Protein 2XU3 (pdb70)

Structure (mmCIF, N/CA/C/O backbone):
data_2XU3
#
_entry.id   2XU3
#
_cell.length_a   44.441
_cell.length_b   49.394
_cell.length_c   46.129
_cell.angle_alpha   90.00
_cell.angle_beta   105.13
_cell.angle_gamma   90.00
#
_symmetry.space_group_name_H-M   'P 1 21 1'
#
loop_
_entity.id
_entity.type
_entity.pdbx_description
1 polymer 'CATHEPSIN L1'
2 non-polymer (2S,4R)-4-(2-chlorophenyl)sulfonyl-1-[1-(5-chlorothiophen-2-yl)cyclopropyl]carbonyl-N-[1-(iminomethyl)cyclopropyl]pyrrolidine-2-carboxamide
3 non-polymer 2-[BIS-(2-HYDROXY-ETHYL)-AMINO]-2-HYDROXYMETHYL-PROPANE-1,3-DIOL
4 non-polymer 'CHLORIDE ION'
5 water water
#
loop_
_atom_site.group_PDB
_atom_site.id
_atom_site.type_symbol
_atom_site.label_atom_id
_atom_site.label_alt_id
_atom_site.label_comp_id
_atom_site.label_asym_id
_atom_site.label_entity_id
_atom_site.label_seq_id
_atom_site.pdbx_PDB_ins_code
_atom_site.Cartn_x
_atom_site.Cartn_y
_atom_site.Cartn_z
_atom_site.occupancy
_atom_site.B_iso_or_equiv
_atom_site.auth_seq_id
_atom_site.auth_comp_id
_atom_site.auth_asym_id
_atom_site.auth_atom_id
_atom_site.pdbx_PDB_model_num
ATOM 1 N N . ALA A 1 1 ? 8.531 -23.019 5.027 1.00 17.64 1 ALA A N 1
ATOM 2 C CA . ALA A 1 1 ? 7.921 -21.678 5.074 1.00 13.82 1 ALA A CA 1
ATOM 3 C C . ALA A 1 1 ? 6.954 -21.502 3.902 1.00 11.62 1 ALA A C 1
ATOM 4 O O . ALA A 1 1 ? 7.053 -22.181 2.885 1.00 12.75 1 ALA A O 1
ATOM 7 N N . PRO A 1 2 ? 6.021 -20.565 4.033 1.00 9.94 2 PRO A N 1
ATOM 8 C CA . PRO A 1 2 ? 5.152 -20.234 2.916 1.00 9.23 2 PRO A CA 1
ATOM 9 C C . PRO A 1 2 ? 5.956 -19.714 1.738 1.00 7.71 2 PRO A C 1
ATOM 10 O O . PRO A 1 2 ? 7.065 -19.150 1.910 1.00 7.97 2 PRO A O 1
ATOM 21 N N . ARG A 1 3 ? 5.419 -19.888 0.544 1.00 7.94 3 ARG A N 1
ATOM 22 C CA . ARG A 1 3 ? 6.054 -19.371 -0.650 1.00 7.67 3 ARG A CA 1
ATOM 23 C C . ARG A 1 3 ? 5.935 -17.845 -0.769 1.00 6.75 3 ARG A C 1
ATOM 24 O O . ARG A 1 3 ? 6.782 -17.184 -1.402 1.00 7.74 3 ARG A O 1
ATOM 45 N N . SER A 1 4 ? 4.876 -17.313 -0.174 1.00 6.21 4 SER A N 1
ATOM 46 C CA . SER A 1 4 ? 4.654 -15.876 -0.142 1.00 6.08 4 SER A CA 1
ATOM 47 C C . SER A 1 4 ? 4.141 -15.519 1.246 1.00 5.38 4 SER A C 1
ATOM 48 O O . SER A 1 4 ? 3.446 -16.313 1.877 1.00 6.30 4 SER A O 1
ATOM 55 N N . VAL A 1 5 ? 4.495 -14.320 1.693 1.00 5.72 5 VAL A N 1
ATOM 56 C CA . VAL A 1 5 ? 4.009 -13.743 2.937 1.00 5.63 5 VAL A CA 1
ATOM 57 C C . VAL A 1 5 ? 3.592 -12.313 2.671 1.00 5.61 5 VAL A C 1
ATOM 58 O O . VAL A 1 5 ? 4.284 -11.596 1.965 1.00 5.78 5 VAL A O 1
ATOM 65 N N . ASP A 1 6 ? 2.475 -11.889 3.278 1.00 5.54 6 ASP A N 1
ATOM 66 C CA . ASP A 1 6 ? 2.026 -10.489 3.225 1.00 5.71 6 ASP A CA 1
ATOM 67 C C . ASP A 1 6 ? 1.317 -10.191 4.523 1.00 5.35 6 ASP A C 1
ATOM 68 O O . ASP A 1 6 ? 0.148 -10.549 4.706 1.00 5.57 6 ASP A O 1
ATOM 77 N N . TRP A 1 7 ? 2.000 -9.527 5.443 1.00 5.27 7 TRP A N 1
ATOM 78 C CA . TRP A 1 7 ? 1.410 -9.235 6.741 1.00 5.30 7 TRP A CA 1
ATOM 79 C C . TRP A 1 7 ? 0.229 -8.269 6.671 1.00 5.33 7 TRP A C 1
ATOM 80 O O . TRP A 1 7 ? -0.528 -8.169 7.646 1.00 5.85 7 TRP A O 1
ATOM 101 N N . ARG A 1 8 ? 0.068 -7.552 5.557 1.00 5.27 8 ARG A N 1
ATOM 102 C CA . ARG A 1 8 ? -1.142 -6.751 5.410 1.00 5.92 8 ARG A CA 1
ATOM 103 C C . ARG A 1 8 ? -2.394 -7.613 5.509 1.00 5.64 8 ARG A C 1
ATOM 104 O O . ARG A 1 8 ? -3.432 -7.137 5.948 1.00 6.94 8 ARG A O 1
ATOM 125 N N . GLU A 1 9 ? -2.304 -8.858 5.039 1.00 5.74 9 GLU A N 1
ATOM 126 C CA . GLU A 1 9 ? -3.436 -9.763 5.008 1.00 6.28 9 GLU A CA 1
ATOM 127 C C . GLU A 1 9 ? -3.884 -10.168 6.393 1.00 7.09 9 GLU A C 1
ATOM 128 O O . GLU A 1 9 ? -4.971 -10.720 6.524 1.00 9.18 9 GLU A O 1
ATOM 140 N N . LYS A 1 10 ? -3.051 -9.946 7.411 1.00 6.66 10 LYS A N 1
ATOM 141 C CA . LYS A 1 10 ? -3.408 -10.257 8.783 1.00 7.37 10 LYS A CA 1
ATOM 142 C C . LYS A 1 10 ? -3.666 -9.030 9.649 1.00 7.17 10 LYS A C 1
ATOM 143 O O . LYS A 1 10 ? -3.922 -9.149 10.838 1.00 9.52 10 LYS A O 1
ATOM 159 N N . GLY A 1 11 ? -3.640 -7.850 9.050 1.00 7.06 11 GLY A N 1
ATOM 160 C CA . GLY A 1 11 ? -4.000 -6.636 9.790 1.00 6.96 11 GLY A CA 1
ATOM 161 C C . GLY A 1 11 ? -2.872 -5.958 10.550 1.00 5.57 11 GLY A C 1
ATOM 162 O O . GLY A 1 11 ? -3.118 -5.140 11.427 1.00 6.79 11 GLY A O 1
ATOM 166 N N . TYR A 1 12 ? -1.627 -6.290 10.206 1.00 5.45 12 TYR A N 1
ATOM 167 C CA . TYR A 1 12 ? -0.451 -5.804 10.928 1.00 5.24 12 TYR A CA 1
ATOM 168 C C . TYR A 1 12 ? 0.052 -4.440 10.468 1.00 4.94 12 TYR A C 1
ATOM 169 O O . TYR A 1 12 ? 0.957 -3.909 11.094 1.00 5.42 12 TYR A O 1
ATOM 186 N N . VAL A 1 13 ? -0.486 -3.893 9.374 1.00 4.91 13 VAL A N 1
ATOM 187 C CA . VAL A 1 13 ? 0.184 -2.818 8.649 1.00 4.90 13 VAL A CA 1
ATOM 188 C C . VAL A 1 13 ? -0.773 -1.641 8.427 1.00 5.02 13 VAL A C 1
ATOM 189 O O . VAL A 1 13 ? -1.873 -1.823 7.885 1.00 5.56 13 VAL A O 1
ATOM 196 N N . THR A 1 14 ? -0.347 -0.451 8.831 1.00 4.56 14 THR A N 1
ATOM 197 C CA . THR A 1 14 ? -1.110 0.752 8.563 1.00 4.98 14 THR A CA 1
ATOM 198 C C . THR A 1 14 ? -0.980 1.147 7.082 1.00 4.85 14 THR A C 1
ATOM 199 O O . THR A 1 14 ? -0.072 0.670 6.397 1.00 5.18 14 THR A O 1
ATOM 206 N N . PRO A 1 15 ? -1.866 2.011 6.585 1.00 5.22 15 PRO A N 1
ATOM 207 C CA . PRO A 1 15 ? -1.678 2.507 5.222 1.00 5.18 15 PRO A CA 1
ATOM 208 C C . PRO A 1 15 ? -0.346 3.191 5.028 1.00 4.86 15 PRO A C 1
ATOM 209 O O . PRO A 1 15 ? 0.322 3.608 5.981 1.00 5.53 15 PRO A O 1
ATOM 220 N N . VAL A 1 16 ? 0.044 3.340 3.775 1.00 5.21 16 VAL A N 1
ATOM 221 C CA . VAL A 1 16 ? 1.259 4.036 3.415 1.00 5.11 16 VAL A CA 1
ATOM 222 C C . VAL A 1 16 ? 1.199 5.481 3.880 1.00 4.92 16 VAL A C 1
ATOM 223 O O . VAL A 1 16 ? 0.185 6.171 3.704 1.00 5.68 16 VAL A O 1
ATOM 230 N N . LYS A 1 17 ? 2.305 5.919 4.457 1.00 5.00 17 LYS A N 1
ATOM 231 C CA . LYS A 1 17 ? 2.521 7.252 4.952 1.00 5.18 17 LYS A CA 1
ATOM 232 C C . LYS A 1 17 ? 3.521 7.993 4.044 1.00 5.02 17 LYS A C 1
ATOM 233 O O . LYS A 1 17 ? 4.138 7.407 3.165 1.00 5.39 17 LYS A O 1
ATOM 249 N N . ASN A 1 18 ? 3.678 9.294 4.298 1.00 5.23 18 ASN A N 1
ATOM 250 C CA . ASN A 1 18 ? 4.559 10.118 3.505 1.00 5.24 18 ASN A CA 1
ATOM 251 C C . ASN A 1 18 ? 5.395 10.999 4.417 1.00 4.81 18 ASN A C 1
ATOM 252 O O . ASN A 1 18 ? 4.883 11.883 5.111 1.00 5.51 18 ASN A O 1
ATOM 261 N N . GLN A 1 19 ? 6.697 10.750 4.431 1.00 4.75 19 GLN A N 1
ATOM 262 C CA . GLN A 1 19 ? 7.628 11.523 5.250 1.00 4.86 19 GLN A CA 1
ATOM 263 C C . GLN A 1 19 ? 7.778 12.969 4.772 1.00 4.96 19 GLN A C 1
ATOM 264 O O . GLN A 1 19 ? 8.305 13.810 5.524 1.00 5.42 19 GLN A O 1
ATOM 276 N N . GLY A 1 20 ? 7.350 13.294 3.561 1.00 5.37 20 GLY A N 1
ATOM 277 C CA . GLY A 1 20 ? 7.450 14.663 3.084 1.00 6.14 20 GLY A CA 1
ATOM 278 C C . GLY A 1 20 ? 8.887 15.132 3.041 1.00 6.15 20 GLY A C 1
ATOM 279 O O . GLY A 1 20 ? 9.815 14.371 2.729 1.00 6.40 20 GLY A O 1
ATOM 283 N N A GLN A 1 21 ? 9.081 16.425 3.311 0.70 7.45 21 GLN A N 1
ATOM 284 N N B GLN A 1 21 ? 9.062 16.404 3.417 0.30 6.56 21 GLN A N 1
ATOM 285 C CA A GLN A 1 21 ? 10.380 17.070 3.157 0.70 8.23 21 GLN A CA 1
ATOM 286 C CA B GLN A 1 21 ? 10.307 17.156 3.239 0.30 6.96 21 GLN A CA 1
ATOM 287 C C A GLN A 1 21 ? 11.134 17.035 4.490 0.70 8.12 21 GLN A C 1
ATOM 288 C C B GLN A 1 21 ? 11.406 16.872 4.275 0.30 6.96 21 GLN A C 1
ATOM 289 O O A GLN A 1 21 ? 11.561 18.054 5.007 0.70 13.31 21 GLN A O 1
ATOM 290 O O B GLN A 1 21 ? 12.432 17.532 4.310 0.30 6.61 21 GLN A O 1
ATOM 313 N N . CYS A 1 22 ? 11.207 15.872 5.103 1.00 7.92 22 CYS A N 1
ATOM 314 C CA . CYS A 1 22 ? 12.037 15.617 6.266 1.00 6.97 22 CYS A CA 1
ATOM 315 C C . CYS A 1 22 ? 12.695 14.252 6.087 1.00 6.21 22 CYS A C 1
ATOM 316 O O . CYS A 1 22 ? 12.068 13.328 5.577 1.00 6.39 22 CYS A O 1
ATOM 323 N N . GLY A 1 23 ? 13.954 14.138 6.508 1.00 5.99 23 GLY A N 1
ATOM 324 C CA . GLY A 1 23 ? 14.709 12.897 6.413 1.00 6.14 23 GLY A CA 1
ATOM 325 C C . GLY A 1 23 ? 14.449 11.948 7.560 1.00 5.18 23 GLY A C 1
ATOM 326 O O . GLY A 1 23 ? 15.334 11.577 8.314 1.00 6.44 23 GLY A O 1
ATOM 330 N N . SER A 1 24 ? 13.186 11.539 7.651 1.00 5.05 24 SER A N 1
ATOM 331 C CA . SER A 1 24 ? 12.648 10.770 8.746 1.00 4.84 24 SER A CA 1
ATOM 332 C C . SER A 1 24 ? 12.296 9.348 8.362 1.00 4.45 24 SER A C 1
ATOM 333 O O . SER A 1 24 ? 11.536 8.656 9.051 1.00 4.65 24 SER A O 1
ATOM 340 N N . CYS A 1 25 ? 12.865 8.858 7.252 1.00 4.70 25 CYS A N 1
ATOM 341 C CA . CYS A 1 25 ? 12.596 7.475 6.813 1.00 4.82 25 CYS A CA 1
ATOM 342 C C . CYS A 1 25 ? 12.743 6.463 7.954 1.00 4.58 25 CYS A C 1
ATOM 343 O O . CYS A 1 25 ? 11.946 5.554 8.090 1.00 4.70 25 CYS A O 1
ATOM 350 N N . TRP A 1 26 ? 13.800 6.616 8.741 1.00 4.70 26 TRP A N 1
ATOM 351 C CA . TRP A 1 26 ? 14.104 5.755 9.876 1.00 4.72 26 TRP A CA 1
ATOM 352 C C . TRP A 1 26 ? 12.951 5.706 10.869 1.00 4.82 26 TRP A C 1
ATOM 353 O O . TRP A 1 26 ? 12.703 4.665 11.500 1.00 4.77 26 TRP A O 1
ATOM 374 N N . ALA A 1 27 ? 12.289 6.835 11.083 1.00 4.47 27 ALA A N 1
ATOM 375 C CA . ALA A 1 27 ? 11.177 6.916 12.019 1.00 4.46 27 ALA A CA 1
ATOM 376 C C . ALA A 1 27 ? 9.961 6.161 11.488 1.00 4.08 27 ALA A C 1
ATOM 377 O O . ALA A 1 27 ? 9.283 5.489 12.245 1.00 4.55 27 ALA A O 1
ATOM 381 N N . PHE A 1 28 ? 9.672 6.301 10.188 1.00 4.23 28 PHE A N 1
ATOM 382 C CA . PHE A 1 28 ? 8.586 5.540 9.573 1.00 4.15 28 PHE A CA 1
ATOM 383 C C . PHE A 1 28 ? 8.881 4.041 9.574 1.00 4.10 28 PHE A C 1
ATOM 384 O O . PHE A 1 28 ? 7.992 3.237 9.820 1.00 4.48 28 PHE A O 1
ATOM 401 N N . SER A 1 29 ? 10.120 3.647 9.301 1.00 4.04 29 SER A N 1
ATOM 402 C CA . SER A 1 29 ? 10.470 2.248 9.389 1.00 4.07 29 SER A CA 1
ATOM 403 C C . SER A 1 29 ? 10.231 1.710 10.799 1.00 4.19 29 SER A C 1
ATOM 404 O O . SER A 1 29 ? 9.659 0.652 10.989 1.00 4.68 29 SER A O 1
ATOM 411 N N . ALA A 1 30 ? 10.687 2.479 11.791 1.00 4.52 30 ALA A N 1
ATOM 412 C CA . ALA A 1 30 ? 10.531 2.051 13.185 1.00 4.53 30 ALA A CA 1
ATOM 413 C C . ALA A 1 30 ? 9.057 1.990 13.612 1.00 4.49 30 ALA A C 1
ATOM 414 O O . ALA A 1 30 ? 8.664 1.038 14.274 1.00 4.97 30 ALA A O 1
ATOM 418 N N . THR A 1 31 ? 8.266 3.022 13.302 1.00 4.39 31 THR A N 1
ATOM 419 C CA . THR A 1 31 ? 6.865 2.944 13.676 1.00 4.61 31 THR A CA 1
ATOM 420 C C . THR A 1 31 ? 6.178 1.807 12.955 1.00 4.43 31 THR A C 1
ATOM 421 O O . THR A 1 31 ? 5.321 1.140 13.536 1.00 5.07 31 THR A O 1
ATOM 428 N N . GLY A 1 32 ? 6.555 1.497 11.699 1.00 4.82 32 GLY A N 1
ATOM 429 C CA . GLY A 1 32 ? 5.918 0.372 11.008 1.00 5.08 32 GLY A CA 1
ATOM 430 C C . GLY A 1 32 ? 6.209 -0.938 11.723 1.00 4.69 32 GLY A C 1
ATOM 431 O O . GLY A 1 32 ? 5.320 -1.774 11.916 1.00 4.73 32 GLY A O 1
ATOM 435 N N . ALA A 1 33 ? 7.457 -1.139 12.149 1.00 4.51 33 ALA A N 1
ATOM 436 C CA . ALA A 1 33 ? 7.797 -2.356 12.841 1.00 4.37 33 ALA A CA 1
ATOM 437 C C . ALA A 1 33 ? 7.092 -2.444 14.189 1.00 4.28 33 ALA A C 1
ATOM 438 O O . ALA A 1 33 ? 6.594 -3.508 14.570 1.00 5.01 33 ALA A O 1
ATOM 442 N N A LEU A 1 34 ? 7.023 -1.332 14.911 0.80 4.59 34 LEU A N 1
ATOM 443 N N B LEU A 1 34 ? 7.062 -1.321 14.911 0.20 4.55 34 LEU A N 1
ATOM 444 C CA A LEU A 1 34 ? 6.386 -1.338 16.224 0.80 4.73 34 LEU A CA 1
ATOM 445 C CA B LEU A 1 34 ? 6.376 -1.237 16.203 0.20 4.52 34 LEU A CA 1
ATOM 446 C C A LEU A 1 34 ? 4.848 -1.465 16.079 0.80 4.50 34 LEU A C 1
ATOM 447 C C B LEU A 1 34 ? 4.882 -1.503 16.046 0.20 4.63 34 LEU A C 1
ATOM 448 O O A LEU A 1 34 ? 4.210 -2.119 16.894 0.80 5.08 34 LEU A O 1
ATOM 449 O O B LEU A 1 34 ? 4.318 -2.287 16.811 0.20 4.85 34 LEU A O 1
ATOM 468 N N . GLU A 1 35 ? 4.259 -0.878 15.045 1.00 4.70 35 GLU A N 1
ATOM 469 C CA . GLU A 1 35 ? 2.835 -1.082 14.780 1.00 4.77 35 GLU A CA 1
ATOM 470 C C . GLU A 1 35 ? 2.552 -2.571 14.631 1.00 4.77 35 GLU A C 1
ATOM 471 O O . GLU A 1 35 ? 1.538 -3.085 15.126 1.00 5.39 35 GLU A O 1
ATOM 483 N N . GLY A 1 36 ? 3.420 -3.262 13.897 1.00 4.93 36 GLY A N 1
ATOM 484 C CA . GLY A 1 36 ? 3.215 -4.691 13.686 1.00 5.43 36 GLY A CA 1
ATOM 485 C C . GLY A 1 36 ? 3.360 -5.514 14.952 1.00 5.15 36 GLY A C 1
ATOM 486 O O . GLY A 1 36 ? 2.545 -6.375 15.225 1.00 6.06 36 GLY A O 1
ATOM 490 N N . GLN A 1 37 ? 4.381 -5.227 15.745 1.00 5.22 37 GLN A N 1
ATOM 491 C CA . GLN A 1 37 ? 4.564 -6.000 16.974 1.00 5.88 37 GLN A CA 1
ATOM 492 C C . GLN A 1 37 ? 3.541 -5.679 18.048 1.00 5.78 37 GLN A C 1
ATOM 493 O O . GLN A 1 37 ? 3.131 -6.561 18.791 1.00 6.78 37 GLN A O 1
ATOM 505 N N . MET A 1 38 ? 3.108 -4.421 18.115 1.00 5.87 38 MET A N 1
ATOM 506 C CA . MET A 1 38 ? 1.994 -4.104 19.018 1.00 5.94 38 MET A CA 1
ATOM 507 C C . MET A 1 38 ? 0.737 -4.832 18.588 1.00 6.29 38 MET A C 1
ATOM 508 O O . MET A 1 38 ? 0.003 -5.337 19.444 1.00 7.50 38 MET A O 1
ATOM 519 N N . PHE A 1 39 ? 0.475 -4.910 17.282 1.00 6.52 39 PHE A N 1
ATOM 520 C CA . PHE A 1 39 ? -0.679 -5.651 16.808 1.00 6.81 39 PHE A CA 1
ATOM 521 C C . PHE A 1 39 ? -0.568 -7.153 17.145 1.00 7.14 39 PHE A C 1
ATOM 522 O O . PHE A 1 39 ? -1.529 -7.785 17.555 1.00 8.37 39 PHE A O 1
ATOM 539 N N . ARG A 1 40 ? 0.620 -7.708 16.975 1.00 7.50 40 ARG A N 1
ATOM 540 C CA . ARG A 1 40 ? 0.899 -9.106 17.337 1.00 8.59 40 ARG A CA 1
ATOM 541 C C . ARG A 1 40 ? 0.524 -9.356 18.799 1.00 9.05 40 ARG A C 1
ATOM 542 O O . ARG A 1 40 ? -0.044 -10.399 19.142 1.00 11.15 40 ARG A O 1
ATOM 563 N N A LYS A 1 41 ? 0.869 -8.396 19.662 0.50 8.87 41 LYS A N 1
ATOM 564 N N B LYS A 1 41 ? 0.817 -8.385 19.662 0.50 9.01 41 LYS A N 1
ATOM 565 C CA A LYS A 1 41 ? 0.589 -8.482 21.098 0.50 9.70 41 LYS A CA 1
ATOM 566 C CA B LYS A 1 41 ? 0.580 -8.549 21.092 0.50 9.27 41 LYS A CA 1
ATOM 567 C C A LYS A 1 41 ? -0.903 -8.349 21.417 0.50 9.17 41 LYS A C 1
ATOM 568 C C B LYS A 1 41 ? -0.860 -8.251 21.535 0.50 8.93 41 LYS A C 1
ATOM 569 O O A LYS A 1 41 ? -1.497 -9.224 22.074 0.50 9.77 41 LYS A O 1
ATOM 570 O O B LYS A 1 41 ? -1.374 -8.895 22.449 0.50 9.99 41 LYS A O 1
ATOM 601 N N . THR A 1 42 ? -1.513 -7.275 20.911 1.00 9.13 42 THR A N 1
ATOM 602 C CA . THR A 1 42 ? -2.821 -6.821 21.397 1.00 10.04 42 THR A CA 1
ATOM 603 C C . THR A 1 42 ? -3.996 -7.046 20.463 1.00 10.04 42 THR A C 1
ATOM 604 O O . THR A 1 42 ? -5.147 -6.919 20.889 1.00 11.46 42 THR A O 1
ATOM 611 N N . GLY A 1 43 ? -3.726 -7.296 19.184 1.00 9.68 43 GLY A N 1
ATOM 612 C CA . GLY A 1 43 ? -4.772 -7.373 18.180 1.00 10.34 43 GLY A CA 1
ATOM 613 C C . GLY A 1 43 ? -5.359 -6.033 17.780 1.00 9.12 43 GLY A C 1
ATOM 614 O O . GLY A 1 43 ? -6.366 -6.020 17.075 1.00 9.99 43 GLY A O 1
ATOM 618 N N . ARG A 1 44 ? -4.718 -4.921 18.176 1.00 8.60 44 ARG A N 1
ATOM 619 C CA . ARG A 1 44 ? -5.173 -3.574 17.837 1.00 8.48 44 ARG A CA 1
ATOM 620 C C . ARG A 1 44 ? -4.092 -2.886 17.016 1.00 7.30 44 ARG A C 1
ATOM 621 O O . ARG A 1 44 ? -2.941 -2.788 17.440 1.00 7.68 44 ARG A O 1
ATOM 642 N N . LEU A 1 45 ? -4.478 -2.395 15.839 1.00 6.77 45 LEU A N 1
ATOM 643 C CA . LEU A 1 45 ? -3.591 -1.654 14.962 1.00 6.88 45 LEU A CA 1
ATOM 644 C C . LEU A 1 45 ? -3.776 -0.184 15.239 1.00 6.77 45 LEU A C 1
ATOM 645 O O . LEU A 1 45 ? -4.856 0.361 15.014 1.00 7.82 45 LEU A O 1
ATOM 655 N N . ILE A 1 46 ? -2.735 0.458 15.767 1.00 6.60 46 ILE A N 1
ATOM 656 C CA . ILE A 1 46 ? -2.793 1.898 16.106 1.00 6.66 46 ILE A CA 1
ATOM 657 C C . ILE A 1 46 ? -1.602 2.585 15.479 1.00 5.87 46 ILE A C 1
ATOM 658 O O . ILE A 1 46 ? -0.457 2.210 15.726 1.00 6.24 46 ILE A O 1
ATOM 668 N N . SER A 1 47 ? -1.863 3.581 14.648 1.00 5.91 47 SER A N 1
ATOM 669 C CA . SER A 1 47 ? -0.795 4.322 14.015 1.00 5.81 47 SER A CA 1
ATOM 670 C C . SER A 1 47 ? -0.004 5.115 15.042 1.00 5.48 47 SER A C 1
ATOM 671 O O . SER A 1 47 ? -0.580 5.810 15.890 1.00 5.74 47 SER A O 1
ATOM 678 N N . LEU A 1 48 ? 1.313 5.022 14.937 1.00 5.18 48 LEU A N 1
ATOM 679 C CA . LEU A 1 48 ? 2.216 5.611 15.913 1.00 5.11 48 LEU A CA 1
ATOM 680 C C . LEU A 1 48 ? 2.875 6.877 15.393 1.00 5.06 48 LEU A C 1
ATOM 681 O O . LEU A 1 48 ? 2.950 7.121 14.191 1.00 5.61 48 LEU A O 1
ATOM 691 N N . SER A 1 49 ? 3.369 7.695 16.319 1.00 5.02 49 SER A N 1
ATOM 692 C CA . SER A 1 49 ? 3.867 9.030 15.993 1.00 5.10 49 SER A CA 1
ATOM 693 C C . SER A 1 49 ? 5.339 9.036 15.558 1.00 4.42 49 SER A C 1
ATOM 694 O O . SER A 1 49 ? 6.249 8.930 16.380 1.00 5.22 49 SER A O 1
ATOM 701 N N . GLU A 1 50 ? 5.587 9.230 14.254 1.00 4.83 50 GLU A N 1
ATOM 702 C CA . GLU A 1 50 ? 6.932 9.490 13.780 1.00 4.82 50 GLU A CA 1
ATOM 703 C C . GLU A 1 50 ? 7.444 10.814 14.333 1.00 4.78 50 GLU A C 1
ATOM 704 O O . GLU A 1 50 ? 8.640 10.941 14.583 1.00 5.15 50 GLU A O 1
ATOM 716 N N . GLN A 1 51 ? 6.565 11.797 14.496 1.00 4.59 51 GLN A N 1
ATOM 717 C CA . GLN A 1 51 ? 7.000 13.100 14.979 1.00 5.13 51 GLN A CA 1
ATOM 718 C C . GLN A 1 51 ? 7.642 12.977 16.390 1.00 4.95 51 GLN A C 1
ATOM 719 O O . GLN A 1 51 ? 8.639 13.624 16.701 1.00 5.57 51 GLN A O 1
ATOM 731 N N . ASN A 1 52 ? 7.029 12.136 17.219 1.00 4.94 52 ASN A N 1
ATOM 732 C CA . ASN A 1 52 ? 7.585 11.874 18.560 1.00 5.19 52 ASN A CA 1
ATOM 733 C C . ASN A 1 52 ? 9.021 11.355 18.451 1.00 5.09 52 ASN A C 1
ATOM 734 O O . ASN A 1 52 ? 9.892 11.776 19.199 1.00 5.83 52 ASN A O 1
ATOM 743 N N . LEU A 1 53 ? 9.268 10.457 17.500 1.00 5.04 53 LEU A N 1
ATOM 744 C CA . LEU A 1 53 ? 10.620 9.967 17.308 1.00 5.23 53 LEU A CA 1
ATOM 745 C C . LEU A 1 53 ? 11.557 11.059 16.787 1.00 5.14 53 LEU A C 1
ATOM 746 O O . LEU A 1 53 ? 12.688 11.201 17.269 1.00 5.68 53 LEU A O 1
ATOM 756 N N . VAL A 1 54 ? 11.112 11.825 15.791 1.00 5.08 54 VAL A N 1
ATOM 757 C CA . VAL A 1 54 ? 11.941 12.876 15.210 1.00 5.31 54 VAL A CA 1
ATOM 758 C C . VAL A 1 54 ? 12.346 13.886 16.272 1.00 5.64 54 VAL A C 1
ATOM 759 O O . VAL A 1 54 ? 13.498 14.315 16.312 1.00 6.41 54 VAL A O 1
ATOM 766 N N . ASP A 1 55 ? 11.395 14.311 17.094 1.00 5.49 55 ASP A N 1
ATOM 767 C CA . ASP A 1 55 ? 11.619 15.398 18.049 1.00 5.94 55 ASP A CA 1
ATOM 768 C C . ASP A 1 55 ? 12.378 14.955 19.292 1.00 5.98 55 ASP A C 1
ATOM 769 O O . ASP A 1 55 ? 12.951 15.785 19.983 1.00 7.75 55 ASP A O 1
ATOM 778 N N . CYS A 1 56 ? 12.346 13.664 19.643 1.00 5.75 56 CYS A N 1
ATOM 779 C CA . CYS A 1 56 ? 12.716 13.249 21.011 1.00 5.78 56 CYS A CA 1
ATOM 780 C C . CYS A 1 56 ? 13.863 12.286 21.130 1.00 5.85 56 CYS A C 1
ATOM 781 O O . CYS A 1 56 ? 14.365 12.095 22.240 1.00 6.87 56 CYS A O 1
ATOM 788 N N . SER A 1 57 ? 14.264 11.625 20.035 1.00 6.41 57 SER A N 1
ATOM 789 C CA . SER A 1 57 ? 15.241 10.541 20.135 1.00 6.48 57 SER A CA 1
ATOM 790 C C . SER A 1 57 ? 16.675 10.958 19.805 1.00 6.34 57 SER A C 1
ATOM 791 O O . SER A 1 57 ? 17.517 10.118 19.515 1.00 6.66 57 SER A O 1
ATOM 798 N N . GLY A 1 58 ? 16.982 12.242 19.961 1.00 7.86 58 GLY A N 1
ATOM 799 C CA . GLY A 1 58 ? 18.340 12.709 19.826 1.00 7.97 58 GLY A CA 1
ATOM 800 C C . GLY A 1 58 ? 19.321 12.059 20.790 1.00 8.16 58 GLY A C 1
ATOM 801 O O . GLY A 1 58 ? 20.418 11.668 20.393 1.00 9.12 58 GLY A O 1
ATOM 805 N N . PRO A 1 59 ? 18.940 11.893 22.076 1.00 8.07 59 PRO A N 1
ATOM 806 C CA . PRO A 1 59 ? 19.940 11.318 23.001 1.00 8.64 59 PRO A CA 1
ATOM 807 C C . PRO A 1 59 ? 20.374 9.895 22.647 1.00 8.19 59 PRO A C 1
ATOM 808 O O . PRO A 1 59 ? 21.506 9.493 22.913 1.00 9.81 59 PRO A O 1
ATOM 819 N N . GLN A 1 60 ? 19.488 9.161 21.989 1.00 6.82 60 GLN A N 1
ATOM 820 C CA . GLN A 1 60 ? 19.775 7.805 21.526 1.00 6.84 60 GLN A CA 1
ATOM 821 C C . GLN A 1 60 ? 20.634 7.766 20.267 1.00 6.87 60 GLN A C 1
ATOM 822 O O . GLN A 1 60 ? 21.112 6.704 19.879 1.00 8.15 60 GLN A O 1
ATOM 834 N N . GLY A 1 61 ? 20.849 8.923 19.644 1.00 6.97 61 GLY A N 1
ATOM 835 C CA . GLY A 1 61 ? 21.710 9.037 18.466 1.00 7.42 61 GLY A CA 1
ATOM 836 C C . GLY A 1 61 ? 21.026 9.514 17.200 1.00 7.06 61 GLY A C 1
ATOM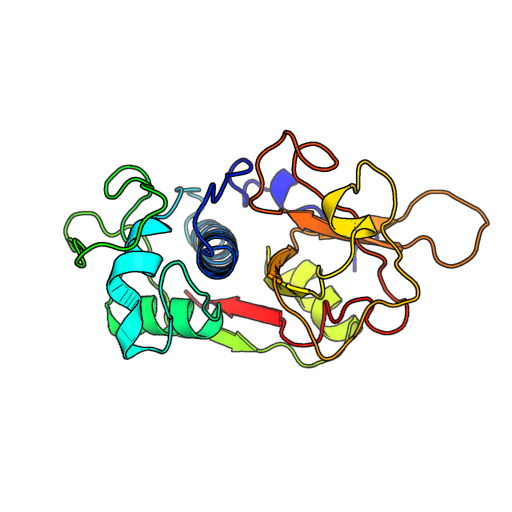 837 O O . GLY A 1 61 ? 21.701 9.696 16.185 1.00 8.08 61 GLY A O 1
ATOM 841 N N . ASN A 1 62 ? 19.706 9.719 17.222 1.00 6.35 62 ASN A N 1
ATOM 842 C CA . ASN A 1 62 ? 19.054 10.166 16.001 1.00 6.10 62 ASN A CA 1
ATOM 843 C C . ASN A 1 62 ? 19.259 11.630 15.746 1.00 6.57 62 ASN A C 1
ATOM 844 O O . ASN A 1 62 ? 19.549 12.411 16.656 1.00 7.92 62 ASN A O 1
ATOM 853 N N A GLU A 1 63 ? 19.097 12.042 14.492 0.60 6.58 63 GLU A N 1
ATOM 854 N N B GLU A 1 63 ? 19.082 11.988 14.479 0.40 6.24 63 GLU A N 1
ATOM 855 C CA A GLU A 1 63 ? 19.347 13.439 14.079 0.60 7.26 63 GLU A CA 1
ATOM 856 C CA B GLU A 1 63 ? 19.440 13.294 13.948 0.40 6.32 63 GLU A CA 1
ATOM 857 C C A GLU A 1 63 ? 18.195 14.012 13.297 0.60 6.71 63 GLU A C 1
ATOM 858 C C B GLU A 1 63 ? 18.222 13.973 13.279 0.40 6.49 63 GLU A C 1
ATOM 859 O O A GLU A 1 63 ? 18.367 14.738 12.328 0.60 7.36 63 GLU A O 1
ATOM 860 O O B GLU A 1 63 ? 18.394 14.744 12.345 0.40 7.20 63 GLU A O 1
ATOM 883 N N . GLY A 1 64 ? 17.004 13.696 13.769 1.00 7.10 64 GLY A N 1
ATOM 884 C CA . GLY A 1 64 ? 15.829 14.431 13.345 1.00 8.36 64 GLY A CA 1
ATOM 885 C C . GLY A 1 64 ? 15.540 14.248 11.884 1.00 7.29 64 GLY A C 1
ATOM 886 O O . GLY A 1 64 ? 15.474 13.144 11.363 1.00 8.08 64 GLY A O 1
ATOM 890 N N . CYS A 1 65 ? 15.392 15.381 11.204 1.00 7.43 65 CYS A N 1
ATOM 891 C CA . CYS A 1 65 ? 15.132 15.386 9.777 1.00 6.96 65 CYS A CA 1
ATOM 892 C C . CYS A 1 65 ? 16.380 15.182 8.920 1.00 6.55 65 CYS A C 1
ATOM 893 O O . CYS A 1 65 ? 16.266 15.186 7.696 1.00 7.37 65 CYS A O 1
ATOM 900 N N A ASN A 1 66 ? 17.526 14.983 9.568 0.50 6.04 66 ASN A N 1
ATOM 901 N N B ASN A 1 66 ? 17.558 15.000 9.524 0.50 6.66 66 ASN A N 1
ATOM 902 C CA A ASN A 1 66 ? 18.751 14.689 8.857 0.50 5.69 66 ASN A CA 1
ATOM 903 C CA B ASN A 1 66 ? 18.731 14.625 8.729 0.50 6.85 66 ASN A CA 1
ATOM 904 C C A ASN A 1 66 ? 19.212 13.249 8.958 0.50 5.49 66 ASN A C 1
ATOM 905 C C B ASN A 1 66 ? 18.896 13.127 8.573 0.50 6.96 66 ASN A C 1
ATOM 906 O O A ASN A 1 66 ? 20.268 12.934 8.477 0.50 6.07 66 ASN A O 1
ATOM 907 O O B ASN A 1 66 ? 19.433 12.651 7.564 0.50 8.01 66 ASN A O 1
ATOM 924 N N . GLY A 1 67 ? 18.409 12.373 9.546 1.00 5.82 67 GLY A N 1
ATOM 925 C CA . GLY A 1 67 ? 18.620 10.926 9.530 1.00 6.01 67 GLY A CA 1
ATOM 926 C C . GLY A 1 67 ? 18.603 10.311 10.908 1.00 5.62 67 GLY A C 1
ATOM 927 O O . GLY A 1 67 ? 18.529 11.018 11.912 1.00 6.11 67 GLY A O 1
ATOM 931 N N . GLY A 1 68 ? 18.687 8.988 10.921 1.00 5.33 68 GLY A N 1
ATOM 932 C CA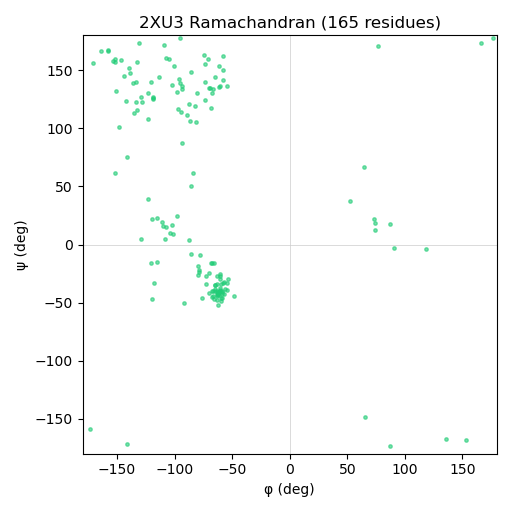 . GLY A 1 68 ? 18.606 8.250 12.152 1.00 5.40 68 GLY A CA 1
ATOM 933 C C . GLY A 1 68 ? 18.636 6.771 11.880 1.00 5.28 68 GLY A C 1
ATOM 934 O O . GLY A 1 68 ? 18.761 6.336 10.747 1.00 5.68 68 GLY A O 1
ATOM 938 N N . LEU A 1 69 ? 18.610 5.997 12.969 1.00 5.54 69 LEU A N 1
ATOM 939 C CA . LEU A 1 69 ? 18.628 4.531 12.909 1.00 5.29 69 LEU A CA 1
ATOM 940 C C . LEU A 1 69 ? 17.368 3.979 13.581 1.00 5.23 69 LEU A C 1
ATOM 941 O O . LEU A 1 69 ? 16.939 4.449 14.655 1.00 5.67 69 LEU A O 1
ATOM 951 N N . MET A 1 70 ? 16.797 2.951 12.984 1.00 4.79 70 MET A N 1
ATOM 952 C CA . MET A 1 70 ? 15.648 2.293 13.572 1.00 4.76 70 MET A CA 1
ATOM 953 C C . MET A 1 70 ? 15.977 1.755 14.968 1.00 4.74 70 MET A C 1
ATOM 954 O O . MET A 1 70 ? 15.155 1.898 15.888 1.00 5.36 70 MET A O 1
ATOM 965 N N . ASP A 1 71 ? 17.169 1.189 15.155 1.00 4.91 71 ASP A N 1
ATOM 966 C CA . ASP A 1 71 ? 17.500 0.653 16.479 1.00 5.29 71 ASP A CA 1
ATOM 967 C C . ASP A 1 71 ? 17.574 1.754 17.515 1.00 5.21 71 ASP A C 1
ATOM 968 O O . ASP A 1 71 ? 17.213 1.525 18.685 1.00 5.82 71 ASP A O 1
ATOM 977 N N . TYR A 1 72 ? 18.044 2.953 17.147 1.00 5.20 72 TYR A N 1
ATOM 978 C CA . TYR A 1 72 ? 18.044 4.082 18.077 1.00 5.43 72 TYR A CA 1
ATOM 979 C C . TYR A 1 72 ? 16.624 4.482 18.448 1.00 5.32 72 TYR A C 1
ATOM 980 O O . TYR A 1 72 ? 16.330 4.858 19.583 1.00 5.44 72 TYR A O 1
ATOM 997 N N . ALA A 1 73 ? 15.704 4.424 17.460 1.00 5.00 73 ALA A N 1
ATOM 998 C CA . ALA A 1 73 ? 14.292 4.675 17.748 1.00 4.85 73 ALA A CA 1
ATOM 999 C C . ALA A 1 73 ? 13.695 3.626 18.718 1.00 4.74 73 ALA A C 1
ATOM 1000 O O . ALA A 1 73 ? 12.983 3.979 19.654 1.00 5.36 73 ALA A O 1
ATOM 1004 N N . PHE A 1 74 ? 13.997 2.346 18.499 1.00 4.68 74 PHE A N 1
ATOM 1005 C CA . PHE A 1 74 ? 13.515 1.329 19.424 1.00 5.07 74 PHE A CA 1
ATOM 1006 C C . PHE A 1 74 ? 14.084 1.571 20.838 1.00 5.36 74 PHE A C 1
ATOM 1007 O O . PHE A 1 74 ? 13.390 1.355 21.846 1.00 5.57 74 PHE A O 1
ATOM 1024 N N . GLN A 1 75 ? 15.340 1.940 20.913 1.00 5.31 75 GLN A N 1
ATOM 1025 C CA . GLN A 1 75 ? 15.975 2.234 22.198 1.00 5.69 75 GLN A CA 1
ATOM 1026 C C . GLN A 1 75 ? 15.280 3.420 22.869 1.00 5.61 75 GLN A C 1
ATOM 1027 O O . GLN A 1 75 ? 15.054 3.406 24.097 1.00 5.66 75 GLN A O 1
ATOM 1039 N N . TYR A 1 76 ? 14.927 4.433 22.089 1.00 5.41 76 TYR A N 1
ATOM 1040 C CA . TYR A 1 76 ? 14.211 5.562 22.652 1.00 5.48 76 TYR A CA 1
ATOM 1041 C C . TYR A 1 76 ? 12.884 5.123 23.278 1.00 5.05 76 TYR A C 1
ATOM 1042 O O . TYR A 1 76 ? 12.555 5.524 24.386 1.00 5.55 76 TYR A O 1
ATOM 1059 N N . VAL A 1 77 ? 12.088 4.334 22.555 1.00 5.13 77 VAL A N 1
ATOM 1060 C CA . VAL A 1 77 ? 10.789 3.936 23.088 1.00 5.26 77 VAL A CA 1
ATOM 1061 C C . VAL A 1 77 ? 10.988 3.184 24.421 1.00 5.29 77 VAL A C 1
ATOM 1062 O O . VAL A 1 77 ? 10.247 3.399 25.381 1.00 6.04 77 VAL A O 1
ATOM 1069 N N . GLN A 1 78 ? 11.998 2.321 24.476 1.00 5.20 78 GLN A N 1
ATOM 1070 C CA . GLN A 1 78 ? 12.325 1.602 25.697 1.00 5.67 78 GLN A CA 1
ATOM 1071 C C . GLN A 1 78 ? 12.730 2.555 26.818 1.00 5.60 78 GLN A C 1
ATOM 1072 O O . GLN A 1 78 ? 12.177 2.495 27.930 1.00 6.70 78 GLN A O 1
ATOM 1084 N N . ASP A 1 79 ? 13.683 3.435 26.541 1.00 5.69 79 ASP A N 1
ATOM 1085 C CA . ASP A 1 79 ? 14.191 4.376 27.551 1.00 6.16 79 ASP A CA 1
ATOM 1086 C C . ASP A 1 79 ? 13.086 5.292 28.060 1.00 6.23 79 ASP A C 1
ATOM 1087 O O . ASP A 1 79 ? 13.020 5.655 29.236 1.00 7.60 79 ASP A O 1
ATOM 1096 N N . ASN A 1 80 ? 12.229 5.709 27.137 1.00 6.29 80 ASN A N 1
ATOM 1097 C CA . ASN A 1 80 ? 11.188 6.678 27.388 1.00 6.32 80 ASN A CA 1
ATOM 1098 C C . ASN A 1 80 ? 9.961 6.079 28.066 1.00 6.18 80 ASN A C 1
ATOM 1099 O O . ASN A 1 80 ? 9.139 6.811 28.624 1.00 7.80 80 ASN A O 1
ATOM 1108 N N . GLY A 1 81 ? 9.824 4.751 27.994 1.00 6.51 81 GLY A N 1
ATOM 1109 C CA . GLY A 1 81 ? 8.652 4.095 28.543 1.00 6.85 81 GLY A CA 1
ATOM 1110 C C . GLY A 1 81 ? 7.388 4.264 27.739 1.00 6.92 81 GLY A C 1
ATOM 1111 O O . GLY A 1 81 ? 6.320 4.027 28.262 1.00 9.23 81 GLY A O 1
ATOM 1115 N N . GLY A 1 82 ? 7.481 4.647 26.468 1.00 6.09 82 GLY A N 1
ATOM 1116 C CA . GLY A 1 82 ? 6.296 4.810 25.669 1.00 6.56 82 GLY A CA 1
ATOM 1117 C C . GLY A 1 82 ? 6.554 5.561 24.395 1.00 5.88 82 GLY A C 1
ATOM 1118 O O . GLY A 1 82 ? 7.627 6.099 24.131 1.00 6.07 82 GLY A O 1
ATOM 1122 N N . LEU A 1 83 ? 5.502 5.600 23.597 1.00 5.83 83 LEU A N 1
ATOM 1123 C CA . LEU A 1 83 ? 5.476 6.338 22.326 1.00 5.52 83 LEU A CA 1
ATOM 1124 C C . LEU A 1 83 ? 4.024 6.755 22.092 1.00 5.42 83 LEU A C 1
ATOM 1125 O O . LEU A 1 83 ? 3.104 5.943 22.232 1.00 5.85 83 LEU A O 1
ATOM 1135 N N . ASP A 1 84 ? 3.821 8.032 21.751 1.00 5.26 84 ASP A N 1
ATOM 1136 C CA . ASP A 1 84 ? 2.501 8.555 21.505 1.00 5.46 84 ASP A CA 1
ATOM 1137 C C . ASP A 1 84 ? 1.914 8.078 20.173 1.00 5.22 84 ASP A C 1
ATOM 1138 O O . ASP A 1 84 ? 2.613 7.681 19.222 1.00 5.87 84 ASP A O 1
ATOM 1147 N N . SER A 1 85 ? 0.598 8.077 20.125 1.00 5.80 85 SER A N 1
ATOM 1148 C CA . SER A 1 85 ? -0.130 7.777 18.902 1.00 5.99 85 SER A CA 1
ATOM 1149 C C . SER A 1 85 ? 0.092 8.899 17.873 1.00 6.02 85 SER A C 1
ATOM 1150 O O . SER A 1 85 ? 0.332 10.055 18.231 1.00 6.39 85 SER A O 1
ATOM 1157 N N A GLU A 1 86 ? -0.050 8.522 16.605 0.60 6.45 86 GLU A N 1
ATOM 1158 N N B GLU A 1 86 ? -0.042 8.586 16.589 0.40 6.28 86 GLU A N 1
ATOM 1159 C CA A GLU A 1 86 ? -0.115 9.440 15.473 0.60 7.05 86 GLU A CA 1
ATOM 1160 C CA B GLU A 1 86 ? -0.058 9.639 15.578 0.40 6.66 86 GLU A CA 1
ATOM 1161 C C A GLU A 1 86 ? -1.194 10.509 15.704 0.60 7.54 86 GLU A C 1
ATOM 1162 C C B GLU A 1 86 ? -1.171 10.627 15.876 0.40 6.86 86 GLU A C 1
ATOM 1163 O O A GLU A 1 86 ? -0.987 11.666 15.385 0.60 7.58 86 GLU A O 1
ATOM 1164 O O B GLU A 1 86 ? -0.969 11.848 15.795 0.40 7.13 86 GLU A O 1
ATOM 1187 N N . GLU A 1 87 ? -2.334 10.102 16.255 1.00 6.87 87 GLU A N 1
ATOM 1188 C CA . GLU A 1 87 ? -3.443 10.985 16.520 1.00 8.03 87 GLU A CA 1
ATOM 1189 C C . GLU A 1 87 ? -3.040 12.101 17.497 1.00 7.50 87 GLU A C 1
ATOM 1190 O O . GLU A 1 87 ? -3.391 13.269 17.299 1.00 9.35 87 GLU A O 1
ATOM 1202 N N . SER A 1 88 ? -2.384 11.712 18.579 1.00 6.92 88 SER A N 1
ATOM 1203 C CA . SER A 1 88 ? -2.060 12.662 19.648 1.00 7.77 88 SER A CA 1
ATOM 1204 C C . SER A 1 88 ? -0.861 13.533 19.347 1.00 7.45 88 SER A C 1
ATOM 1205 O O . SER A 1 88 ? -0.722 14.591 19.958 1.00 9.79 88 SER A O 1
ATOM 1212 N N . TYR A 1 89 ? 0.014 13.104 18.453 1.00 6.94 89 TYR A N 1
ATOM 1213 C CA . TYR A 1 89 ? 1.280 13.789 18.217 1.00 6.36 89 TYR A CA 1
ATOM 1214 C C . TYR A 1 89 ? 1.533 13.743 16.696 1.00 6.25 89 TYR A C 1
ATOM 1215 O O . TYR A 1 89 ? 2.311 12.926 16.192 1.00 5.72 89 TYR A O 1
ATOM 1232 N N . PRO A 1 90 ? 0.799 14.576 15.954 1.00 7.15 90 PRO A N 1
ATOM 1233 C CA . PRO A 1 90 ? 0.741 14.450 14.503 1.00 7.57 90 PRO A CA 1
ATOM 1234 C C . PRO A 1 90 ? 2.026 14.851 13.798 1.00 6.78 90 PRO A C 1
ATOM 1235 O O . PRO A 1 90 ? 2.887 15.540 14.341 1.00 7.49 90 PRO A O 1
ATOM 1246 N N . TYR A 1 91 ? 2.141 14.360 12.566 1.00 7.08 91 TYR A N 1
ATOM 1247 C CA . TYR A 1 91 ? 3.365 14.532 11.806 1.00 6.55 91 TYR A CA 1
ATOM 1248 C C . TYR A 1 91 ? 3.443 15.926 11.171 1.00 7.54 91 TYR A C 1
ATOM 1249 O O . TYR A 1 91 ? 2.506 16.350 10.494 1.00 10.44 91 TYR A O 1
ATOM 1266 N N . GLU A 1 92 ? 4.574 16.589 11.365 1.00 7.65 92 GLU A N 1
ATOM 1267 C CA . GLU A 1 92 ? 4.833 17.947 10.905 1.00 8.86 92 GLU A CA 1
ATOM 1268 C C . GLU A 1 92 ? 5.941 18.041 9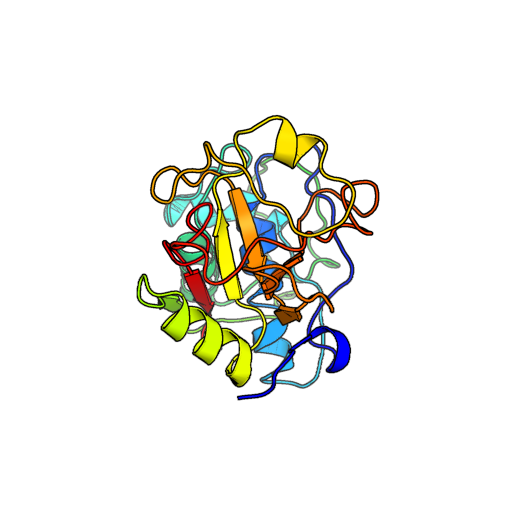.862 1.00 7.89 92 GLU A C 1
ATOM 1269 O O . GLU A 1 92 ? 6.110 19.068 9.231 1.00 8.72 92 GLU A O 1
ATOM 1281 N N . ALA A 1 93 ? 6.741 16.992 9.709 1.00 7.61 93 ALA A N 1
ATOM 1282 C CA . ALA A 1 93 ? 7.858 16.984 8.748 1.00 7.56 93 ALA A CA 1
ATOM 1283 C C . ALA A 1 93 ? 8.915 18.058 9.017 1.00 6.90 93 ALA A C 1
ATOM 1284 O O . ALA A 1 93 ? 9.585 18.526 8.096 1.00 8.02 93 ALA A O 1
ATOM 1288 N N A THR A 1 94 ? 9.099 18.418 10.286 0.60 8.10 94 THR A N 1
ATOM 1289 N N B THR A 1 94 ? 9.051 18.464 10.282 0.40 7.85 94 THR A N 1
ATOM 1290 C CA A THR A 1 94 ? 10.156 19.331 10.694 0.60 8.51 94 THR A CA 1
ATOM 1291 C CA B THR A 1 94 ? 10.147 19.309 10.735 0.40 8.01 94 THR A CA 1
ATOM 1292 C C A THR A 1 94 ? 10.493 18.999 12.147 0.60 8.41 94 THR A C 1
ATOM 1293 C C B THR A 1 94 ? 10.642 18.682 12.034 0.40 8.11 94 THR A C 1
ATOM 1294 O O A THR A 1 94 ? 9.593 18.608 12.896 0.60 9.56 94 THR A O 1
ATOM 1295 O O B THR A 1 94 ? 10.056 17.737 12.542 0.40 8.09 94 THR A O 1
ATOM 1308 N N . GLU A 1 95 ? 11.767 19.158 12.534 1.00 8.25 95 GLU A N 1
ATOM 1309 C CA . GLU A 1 95 ? 12.257 18.785 13.860 1.00 9.38 95 GLU A CA 1
ATOM 1310 C C . GLU A 1 95 ? 11.949 19.929 14.824 1.00 9.09 95 GLU A C 1
ATOM 1311 O O . GLU A 1 95 ? 12.298 21.090 14.575 1.00 11.35 95 GLU A O 1
ATOM 1323 N N . GLU A 1 96 ? 11.277 19.591 15.902 1.00 8.26 96 GLU A N 1
ATOM 1324 C CA . GLU A 1 96 ? 10.840 20.547 16.894 1.00 8.77 96 GLU A CA 1
ATOM 1325 C C . GLU A 1 96 ? 11.238 20.046 18.275 1.00 7.85 96 GLU A C 1
ATOM 1326 O O . GLU A 1 96 ? 11.708 18.918 18.439 1.00 8.11 96 GLU A O 1
ATOM 1338 N N . SER A 1 97 ? 11.019 20.884 19.291 1.00 7.79 97 SER A N 1
ATOM 1339 C CA . SER A 1 97 ? 11.199 20.422 20.660 1.00 7.58 97 SER A CA 1
ATOM 1340 C C . SER A 1 97 ? 10.292 19.219 20.948 1.00 6.65 97 SER A C 1
ATOM 1341 O O . SER A 1 97 ? 9.194 19.069 20.407 1.00 7.84 97 SER A O 1
ATOM 1348 N N . CYS A 1 98 ? 10.763 18.358 21.837 1.00 6.54 98 CYS A N 1
ATOM 1349 C CA . CYS A 1 98 ? 10.031 17.168 22.186 1.00 6.92 98 CYS A CA 1
ATOM 1350 C C . CYS A 1 98 ? 8.735 17.516 22.934 1.00 7.06 98 CYS A C 1
ATOM 1351 O O . CYS A 1 98 ? 8.747 18.273 23.907 1.00 8.26 98 CYS A O 1
ATOM 1358 N N . LYS A 1 99 ? 7.626 16.941 22.476 1.00 6.71 99 LYS A N 1
ATOM 1359 C CA . LYS A 1 99 ? 6.295 17.149 23.060 1.00 7.61 99 LYS A CA 1
ATOM 1360 C C . LYS A 1 99 ? 5.695 15.837 23.555 1.00 6.98 99 LYS A C 1
ATOM 1361 O O . LYS A 1 99 ? 4.488 15.735 23.724 1.00 7.55 99 LYS A O 1
ATOM 1377 N N . TYR A 1 100 ? 6.537 14.835 23.831 1.00 6.46 100 TYR A N 1
ATOM 1378 C CA . TYR A 1 100 ? 6.022 13.567 24.313 1.00 6.59 100 TYR A CA 1
ATOM 1379 C C . TYR A 1 100 ? 5.149 13.791 25.544 1.00 6.40 100 TYR A C 1
ATOM 1380 O O . TYR A 1 100 ? 5.566 14.496 26.485 1.00 7.43 100 TYR A O 1
ATOM 1397 N N . ASN A 1 101 ? 4.009 13.117 25.586 1.00 6.91 101 ASN A N 1
ATOM 1398 C CA . ASN A 1 101 ? 3.088 13.208 26.699 1.00 7.77 101 ASN A CA 1
ATOM 1399 C C . ASN A 1 101 ? 2.719 11.765 27.061 1.00 7.45 101 ASN A C 1
ATOM 1400 O O . ASN A 1 101 ? 2.099 11.051 26.275 1.00 7.64 101 ASN A O 1
ATOM 1409 N N . PRO A 1 102 ? 3.075 11.311 28.257 1.00 8.70 102 PRO A N 1
ATOM 1410 C CA . PRO A 1 102 ? 2.767 9.938 28.655 1.00 9.70 102 PRO A CA 1
ATOM 1411 C C . PRO A 1 102 ? 1.270 9.606 28.681 1.00 9.71 102 PRO A C 1
ATOM 1412 O O . PRO A 1 102 ? 0.900 8.440 28.525 1.00 10.80 102 PRO A O 1
ATOM 1423 N N . LYS A 1 103 ? 0.408 10.601 28.859 1.00 10.11 103 LYS A N 1
ATOM 1424 C CA . LYS A 1 103 ? -1.046 10.377 28.828 1.00 10.14 103 LYS A CA 1
ATOM 1425 C C . LYS A 1 103 ? -1.501 9.694 27.538 1.00 8.58 103 LYS A C 1
ATOM 1426 O O . LYS A 1 103 ? -2.466 8.942 27.550 1.00 9.80 103 LYS A O 1
ATOM 1442 N N . TYR A 1 104 ? -0.817 9.997 26.439 1.00 7.93 104 TYR A N 1
ATOM 1443 C CA . TYR A 1 104 ? -1.210 9.537 25.114 1.00 8.07 104 TYR A CA 1
ATOM 1444 C C . TYR A 1 104 ? -0.309 8.445 24.560 1.00 7.07 104 TYR A C 1
ATOM 1445 O O . TYR A 1 104 ? -0.382 8.110 23.371 1.00 7.80 104 TYR A O 1
ATOM 1462 N N . SER A 1 105 ? 0.510 7.834 25.416 1.00 7.38 105 SER A N 1
ATOM 1463 C CA . SER A 1 105 ? 1.314 6.699 24.962 1.00 7.00 105 SER A CA 1
ATOM 1464 C C . SER A 1 105 ? 0.432 5.497 24.672 1.00 6.61 105 SER A C 1
ATOM 1465 O O . SER A 1 105 ? -0.438 5.134 25.475 1.00 7.96 105 SER A O 1
ATOM 1472 N N . VAL A 1 106 ? 0.677 4.857 23.540 1.00 6.41 106 VAL A N 1
ATOM 1473 C CA . VAL A 1 106 ? -0.072 3.689 23.126 1.00 6.60 106 VAL A CA 1
ATOM 1474 C C . VAL A 1 106 ? 0.806 2.507 22.735 1.00 6.28 106 VAL A C 1
ATOM 1475 O O . VAL A 1 106 ? 0.288 1.505 22.256 1.00 7.25 106 VAL A O 1
ATOM 1482 N N . ALA A 1 107 ? 2.113 2.630 22.902 1.00 6.82 107 ALA A N 1
ATOM 1483 C CA . ALA A 1 107 ? 3.025 1.568 22.567 1.00 6.49 107 ALA A CA 1
ATOM 1484 C C . ALA A 1 107 ? 4.217 1.609 23.492 1.00 6.73 107 ALA A C 1
ATOM 1485 O O . ALA A 1 107 ? 4.501 2.614 24.123 1.00 8.37 107 ALA A O 1
ATOM 1489 N N A ASN A 1 108 ? 4.894 0.466 23.570 0.80 7.00 108 ASN A N 1
ATOM 1490 N N B ASN A 1 108 ? 4.974 0.511 23.495 0.20 6.28 108 ASN A N 1
ATOM 1491 C CA A ASN A 1 108 ? 6.050 0.279 24.424 0.80 7.63 108 ASN A CA 1
ATOM 1492 C CA B ASN A 1 108 ? 6.193 0.405 24.284 0.20 6.01 108 ASN A CA 1
ATOM 1493 C C A ASN A 1 108 ? 6.945 -0.676 23.709 0.80 6.64 108 ASN A C 1
ATOM 1494 C C B ASN A 1 108 ? 7.045 -0.754 23.785 0.20 5.47 108 ASN A C 1
ATOM 1495 O O A ASN A 1 108 ? 6.540 -1.356 22.773 0.80 8.11 108 ASN A O 1
ATOM 1496 O O B ASN A 1 108 ? 6.502 -1.720 23.229 0.20 5.94 108 ASN A O 1
ATOM 1513 N N A ASP A 1 109 ? 8.188 -0.752 24.164 0.70 7.10 109 ASP A N 1
ATOM 1514 N N B ASP A 1 109 ? 8.366 -0.681 23.967 0.30 6.29 109 ASP A N 1
ATOM 1515 C CA A ASP A 1 109 ? 9.073 -1.786 23.686 0.70 9.03 109 ASP A CA 1
ATOM 1516 C CA B ASP A 1 109 ? 9.167 -1.828 23.639 0.30 6.44 109 ASP A CA 1
ATOM 1517 C C A ASP A 1 109 ? 10.149 -2.040 24.729 0.70 8.32 109 ASP A C 1
ATOM 1518 C C B ASP A 1 109 ? 10.227 -2.030 24.673 0.30 7.09 109 ASP A C 1
ATOM 1519 O O A ASP A 1 109 ? 10.466 -1.191 25.578 0.70 8.95 109 ASP A O 1
ATOM 1520 O O B ASP A 1 109 ? 10.657 -1.128 25.404 0.30 7.83 109 ASP A O 1
ATOM 1537 N N . THR A 1 110 ? 10.606 -3.286 24.728 1.00 8.06 110 THR A N 1
ATOM 1538 C CA . THR A 1 110 ? 11.441 -3.819 25.765 1.00 9.47 110 THR A CA 1
ATOM 1539 C C . THR A 1 110 ? 12.849 -4.037 25.288 1.00 9.76 110 THR A C 1
ATOM 1540 O O . THR A 1 110 ? 13.694 -4.465 26.078 1.00 12.94 110 THR A O 1
ATOM 1547 N N . GLY A 1 111 ? 13.117 -3.718 24.033 1.00 9.52 111 GLY A N 1
ATOM 1548 C CA . GLY A 1 111 ? 14.385 -4.001 23.397 1.00 9.25 111 GLY A CA 1
ATOM 1549 C C . GLY A 1 111 ? 14.172 -4.153 21.896 1.00 7.81 111 GLY A C 1
ATOM 1550 O O . GLY A 1 111 ? 13.121 -3.783 21.327 1.00 8.38 111 GLY A O 1
ATOM 1554 N N . PHE A 1 112 ? 15.202 -4.656 21.239 1.00 6.76 112 PHE A N 1
ATOM 1555 C CA . PHE A 1 112 ? 15.135 -4.914 19.814 1.00 6.54 112 PHE A CA 1
ATOM 1556 C C . PHE A 1 112 ? 16.074 -6.042 19.467 1.00 5.82 112 PHE A C 1
ATOM 1557 O O . PHE A 1 112 ? 16.965 -6.416 20.231 1.00 6.60 112 PHE A O 1
ATOM 1574 N N . VAL A 1 113 ? 15.810 -6.645 18.310 1.00 5.93 113 VAL A N 1
ATOM 1575 C CA . VAL A 1 113 ? 16.535 -7.802 17.808 1.00 6.17 113 VAL A CA 1
ATOM 1576 C C . VAL A 1 113 ? 17.184 -7.409 16.499 1.00 6.02 113 VAL A C 1
ATOM 1577 O O . VAL A 1 113 ? 16.495 -6.931 15.587 1.00 6.45 113 VAL A O 1
ATOM 1584 N N . ASP A 1 114 ? 18.490 -7.626 16.418 1.00 6.08 114 ASP A N 1
ATOM 1585 C CA . ASP A 1 114 ? 19.229 -7.441 15.174 1.00 7.03 114 ASP A CA 1
ATOM 1586 C C . ASP A 1 114 ? 19.379 -8.807 14.488 1.00 6.28 114 ASP A C 1
ATOM 1587 O O . ASP A 1 114 ? 19.957 -9.740 15.035 1.00 7.92 114 ASP A O 1
ATOM 1596 N N . ILE A 1 115 ? 18.781 -8.922 13.317 1.00 6.25 115 ILE A N 1
ATOM 1597 C CA . ILE A 1 115 ? 18.826 -10.136 12.517 1.00 6.69 115 ILE A CA 1
ATOM 1598 C C . ILE A 1 115 ? 20.230 -10.254 11.912 1.00 6.93 115 ILE A C 1
ATOM 1599 O O . ILE A 1 115 ? 20.797 -9.289 11.480 1.00 6.97 115 ILE A O 1
ATOM 1609 N N . PRO A 1 116 ? 20.816 -11.460 11.857 1.00 8.30 116 PRO A N 1
ATOM 1610 C CA . PRO A 1 116 ? 22.139 -11.559 11.212 1.00 9.40 116 PRO A CA 1
ATOM 1611 C C . PRO A 1 116 ? 22.060 -11.190 9.726 1.00 7.96 116 PRO A C 1
ATOM 1612 O O . PRO A 1 116 ? 20.968 -11.217 9.124 1.00 7.79 116 PRO A O 1
ATOM 1623 N N A LYS A 1 117 ? 23.222 -10.894 9.154 0.50 8.39 117 LYS A N 1
ATOM 1624 N N B LYS A 1 117 ? 23.215 -10.833 9.160 0.50 8.25 117 LYS A N 1
ATOM 1625 C CA A LYS A 1 117 ? 23.339 -10.397 7.789 0.50 8.11 117 LYS A CA 1
ATOM 1626 C CA B LYS A 1 117 ? 23.311 -10.399 7.767 0.50 7.55 117 LYS A CA 1
ATOM 1627 C C A LYS A 1 117 ? 23.223 -11.548 6.781 0.50 6.50 117 LYS A C 1
ATOM 1628 C C B LYS A 1 117 ? 23.243 -11.613 6.854 0.50 6.17 117 LYS A C 1
ATOM 1629 O O A LYS A 1 117 ? 24.171 -11.892 6.088 0.50 7.76 117 LYS A O 1
ATOM 1630 O O B LYS A 1 117 ? 24.251 -12.103 6.350 0.50 6.29 117 LYS A O 1
ATOM 1661 N N . GLN A 1 118 ? 22.026 -12.132 6.729 1.00 6.09 118 GLN A N 1
ATOM 1662 C CA . GLN A 1 118 ? 21.726 -13.299 5.894 1.00 5.37 118 GLN A CA 1
ATOM 1663 C C . GLN A 1 118 ? 20.317 -13.153 5.379 1.00 5.51 118 GLN A C 1
ATOM 1664 O O . GLN A 1 118 ? 19.387 -13.008 6.170 1.00 5.70 118 GLN A O 1
ATOM 1676 N N . GLU A 1 119 ? 20.114 -13.244 4.068 1.00 5.23 119 GLU A N 1
ATOM 1677 C CA . GLU A 1 119 ? 18.751 -13.248 3.546 1.00 5.15 119 GLU A CA 1
ATOM 1678 C C . GLU A 1 119 ? 17.923 -14.411 4.054 1.00 4.67 119 GLU A C 1
ATOM 1679 O O . GLU A 1 119 ? 16.699 -14.287 4.142 1.00 5.19 119 GLU A O 1
ATOM 1691 N N . LYS A 1 120 ? 18.535 -15.558 4.367 1.00 4.88 120 LYS A N 1
ATOM 1692 C CA . LYS A 1 120 ? 17.765 -16.655 4.933 1.00 5.19 120 LYS A CA 1
ATOM 1693 C C . LYS A 1 120 ? 17.247 -16.299 6.326 1.00 4.82 120 LYS A C 1
ATOM 1694 O O . LYS A 1 120 ? 16.115 -16.628 6.666 1.00 5.25 120 LYS A O 1
ATOM 1710 N N . ALA A 1 121 ? 18.061 -15.626 7.122 1.00 5.04 121 ALA A N 1
ATOM 1711 C CA . ALA A 1 121 ? 17.633 -15.208 8.454 1.00 5.53 121 ALA A CA 1
ATOM 1712 C C . ALA A 1 121 ? 16.538 -14.156 8.353 1.00 5.21 121 ALA A C 1
ATOM 1713 O O . ALA A 1 121 ? 15.561 -14.188 9.116 1.00 5.81 121 ALA A O 1
ATOM 1717 N N . LEU A 1 122 ? 16.670 -13.236 7.406 1.00 5.25 122 LEU A N 1
ATOM 1718 C CA . LEU A 1 122 ? 15.622 -12.245 7.209 1.00 5.08 122 LEU A CA 1
ATOM 1719 C C . LEU A 1 122 ? 14.310 -12.965 6.795 1.00 4.53 122 LEU A C 1
ATOM 1720 O O . LEU A 1 122 ? 13.228 -12.619 7.283 1.00 5.11 122 LEU A O 1
ATOM 1730 N N . MET A 1 123 ? 14.398 -13.956 5.903 1.00 4.95 123 MET A N 1
ATOM 1731 C CA . MET A 1 123 ? 13.189 -14.642 5.458 1.00 5.12 123 MET A CA 1
ATOM 1732 C C . MET A 1 123 ? 12.488 -15.327 6.626 1.00 5.10 123 MET A C 1
ATOM 1733 O O . MET A 1 123 ? 11.268 -15.243 6.756 1.00 5.67 123 MET A O 1
ATOM 1744 N N . LYS A 1 124 ? 13.243 -15.985 7.489 1.00 5.78 124 LYS A N 1
ATOM 1745 C CA . LYS A 1 124 ? 12.662 -16.665 8.637 1.00 6.08 124 LYS A CA 1
ATOM 1746 C C . LYS A 1 124 ? 11.975 -15.658 9.551 1.00 5.99 124 LYS A C 1
ATOM 1747 O O . LYS A 1 124 ? 10.860 -15.916 10.041 1.00 6.83 124 LYS A O 1
ATOM 1763 N N . ALA A 1 125 ? 12.625 -14.514 9.770 1.00 5.80 125 ALA A N 1
ATOM 1764 C CA . ALA A 1 125 ? 12.006 -13.471 10.606 1.00 6.32 125 ALA A CA 1
ATOM 1765 C C . ALA A 1 125 ? 10.710 -12.954 9.954 1.00 6.34 125 ALA A C 1
ATOM 1766 O O . ALA A 1 125 ? 9.672 -12.801 10.611 1.00 7.04 125 ALA A O 1
ATOM 1770 N N . VAL A 1 126 ? 10.746 -12.641 8.672 1.00 5.88 126 VAL A N 1
ATOM 1771 C CA . VAL A 1 126 ? 9.545 -12.155 7.994 1.00 6.15 126 VAL A CA 1
ATOM 1772 C C . VAL A 1 126 ? 8.423 -13.205 8.041 1.00 6.92 126 VAL A C 1
ATOM 1773 O O . VAL A 1 126 ? 7.257 -12.866 8.168 1.00 8.13 126 VAL A O 1
ATOM 1780 N N . ALA A 1 127 ? 8.767 -14.486 7.915 1.00 6.23 127 ALA A N 1
ATOM 1781 C CA . ALA A 1 127 ? 7.754 -15.520 7.912 1.00 7.27 127 ALA A CA 1
ATOM 1782 C C . ALA A 1 127 ? 7.096 -15.725 9.271 1.00 7.35 127 ALA A C 1
ATOM 1783 O O . ALA A 1 127 ? 5.966 -16.209 9.327 1.00 10.01 127 ALA A O 1
ATOM 1787 N N . THR A 1 128 ? 7.779 -15.367 10.361 1.00 7.61 128 THR A N 1
ATOM 1788 C CA . THR A 1 128 ? 7.335 -15.741 11.699 1.00 8.86 128 THR A CA 1
ATOM 1789 C C . THR A 1 128 ? 7.005 -14.552 12.614 1.00 9.13 128 THR A C 1
ATOM 1790 O O . THR A 1 128 ? 6.073 -14.642 13.418 1.00 13.01 128 THR A O 1
ATOM 1797 N N . VAL A 1 129 ? 7.702 -13.435 12.486 1.00 6.28 129 VAL A N 1
ATOM 1798 C CA . VAL A 1 129 ? 7.620 -12.320 13.440 1.00 6.60 129 VAL A CA 1
ATOM 1799 C C . VAL A 1 129 ? 6.572 -11.291 13.050 1.00 5.81 129 VAL A C 1
ATOM 1800 O O . VAL A 1 129 ? 5.759 -10.851 13.879 1.00 6.59 129 VAL A O 1
ATOM 1807 N N . GLY A 1 130 ? 6.619 -10.834 11.800 1.00 6.15 130 GLY A N 1
ATOM 1808 C CA . GLY A 1 130 ? 5.840 -9.709 11.346 1.00 5.37 130 GLY A CA 1
ATOM 1809 C C . GLY A 1 130 ? 6.719 -8.809 10.497 1.00 4.96 130 GLY A C 1
ATOM 1810 O O . GLY A 1 130 ? 7.825 -9.192 10.116 1.00 5.37 130 GLY A O 1
ATOM 1814 N N . PRO A 1 131 ? 6.238 -7.599 10.204 1.00 4.76 131 PRO A N 1
ATOM 1815 C CA . PRO A 1 131 ? 7.027 -6.651 9.454 1.00 4.65 131 PRO A CA 1
ATOM 1816 C C . PRO A 1 131 ? 8.353 -6.345 10.129 1.00 4.86 131 PRO A C 1
ATOM 1817 O O . PRO A 1 131 ? 8.427 -6.186 11.350 1.00 5.55 131 PRO A O 1
ATOM 1828 N N . ILE A 1 132 ? 9.407 -6.195 9.327 1.00 4.33 132 ILE A N 1
ATOM 1829 C CA . ILE A 1 132 ? 10.784 -6.058 9.808 1.00 4.61 132 ILE A CA 1
ATOM 1830 C C . ILE A 1 132 ? 11.373 -4.752 9.267 1.00 4.56 132 ILE A C 1
ATOM 1831 O O . ILE A 1 132 ? 11.289 -4.442 8.074 1.00 4.55 132 ILE A O 1
ATOM 1841 N N . SER A 1 133 ? 11.975 -3.943 10.136 1.00 3.99 133 SER A N 1
ATOM 1842 C CA . SER A 1 133 ? 12.698 -2.748 9.683 1.00 4.06 133 SER A CA 1
ATOM 1843 C C . SER A 1 133 ? 13.973 -3.176 8.963 1.00 3.89 133 SER A C 1
ATOM 1844 O O . SER A 1 133 ? 14.745 -3.991 9.470 1.00 4.46 133 SER A O 1
ATOM 1851 N N . VAL A 1 134 ? 14.230 -2.545 7.811 1.00 3.89 134 VAL A N 1
ATOM 1852 C CA . VAL A 1 134 ? 15.448 -2.842 7.077 1.00 4.20 134 VAL A CA 1
ATOM 1853 C C . VAL A 1 134 ? 16.047 -1.551 6.519 1.00 3.85 134 VAL A C 1
ATOM 1854 O O . VAL A 1 134 ? 15.355 -0.577 6.205 1.00 4.48 134 VAL A O 1
ATOM 1861 N N . ALA A 1 135 ? 17.362 -1.583 6.364 1.00 4.14 135 ALA A N 1
ATOM 1862 C CA . ALA A 1 135 ? 18.146 -0.596 5.641 1.00 4.47 135 ALA A CA 1
ATOM 1863 C C . ALA A 1 135 ? 18.327 -1.072 4.208 1.00 4.24 135 ALA A C 1
ATOM 1864 O O . ALA A 1 135 ? 18.675 -2.222 3.960 1.00 4.88 135 ALA A O 1
ATOM 1868 N N . ILE A 1 136 ? 18.160 -0.153 3.249 1.00 4.31 136 ILE A N 1
ATOM 1869 C CA . ILE A 1 136 ? 18.479 -0.422 1.849 1.00 4.46 136 ILE A CA 1
ATOM 1870 C C . ILE A 1 136 ? 19.304 0.726 1.265 1.00 4.67 136 ILE A C 1
ATOM 1871 O O . ILE A 1 136 ? 19.238 1.867 1.726 1.00 4.65 136 ILE A O 1
ATOM 1881 N N . ASP A 1 137 ? 20.030 0.397 0.214 1.00 4.62 137 ASP A N 1
ATOM 1882 C CA . ASP A 1 137 ? 20.614 1.399 -0.682 1.00 4.72 137 ASP A CA 1
ATOM 1883 C C . ASP A 1 137 ? 19.544 1.858 -1.656 1.00 4.64 137 ASP A C 1
ATOM 1884 O O . ASP A 1 137 ? 19.181 1.121 -2.576 1.00 6.22 137 ASP A O 1
ATOM 1893 N N . ALA A 1 138 ? 19.038 3.069 -1.429 1.00 4.79 138 ALA A N 1
ATOM 1894 C CA . ALA A 1 138 ? 18.076 3.733 -2.293 1.00 4.95 138 ALA A CA 1
ATOM 1895 C C . ALA A 1 138 ? 18.743 4.824 -3.139 1.00 5.20 138 ALA A C 1
ATOM 1896 O O . ALA A 1 138 ? 18.045 5.607 -3.811 1.00 6.69 138 ALA A O 1
ATOM 1900 N N . GLY A 1 139 ? 20.076 4.880 -3.143 1.00 5.28 139 GLY A N 1
ATOM 1901 C CA . GLY A 1 139 ? 20.818 5.990 -3.706 1.00 5.65 139 GLY A CA 1
ATOM 1902 C C . GLY A 1 139 ? 21.092 5.902 -5.195 1.00 5.44 139 GLY A C 1
ATOM 1903 O O . GLY A 1 139 ? 22.223 6.125 -5.626 1.00 6.88 139 GLY A O 1
ATOM 1907 N N . HIS A 1 140 ? 20.055 5.635 -5.973 1.00 5.66 140 HIS A N 1
ATOM 1908 C CA . HIS A 1 140 ? 20.133 5.505 -7.404 1.00 6.30 140 HIS A CA 1
ATOM 1909 C C . HIS A 1 140 ? 18.857 6.082 -8.005 1.00 5.52 140 HIS A C 1
ATOM 1910 O O . HIS A 1 140 ? 17.761 5.885 -7.462 1.00 5.83 140 HIS A O 1
ATOM 1923 N N . GLU A 1 141 ? 18.986 6.709 -9.174 1.00 6.07 141 GLU A N 1
ATOM 1924 C CA . GLU A 1 141 ? 17.834 7.234 -9.880 1.00 6.45 141 GLU A CA 1
ATOM 1925 C C . GLU A 1 141 ? 16.816 6.141 -10.160 1.00 5.87 141 GLU A C 1
ATOM 1926 O O . GLU A 1 141 ? 15.613 6.391 -10.162 1.00 6.06 141 GLU A O 1
ATOM 1938 N N . SER A 1 142 ? 17.283 4.913 -10.365 1.00 6.28 142 SER A N 1
ATOM 1939 C CA . SER A 1 142 ? 16.365 3.819 -10.650 1.00 6.69 142 SER A CA 1
ATOM 1940 C C . SER A 1 142 ? 15.358 3.609 -9.516 1.00 6.46 142 SER A C 1
ATOM 1941 O O . SER A 1 142 ? 14.219 3.228 -9.755 1.00 6.85 142 SER A O 1
ATOM 1948 N N . PHE A 1 143 ? 15.788 3.841 -8.272 1.00 6.14 143 PHE A N 1
ATOM 1949 C CA . PHE A 1 143 ? 14.903 3.657 -7.120 1.00 5.69 143 PHE A CA 1
ATOM 1950 C C . PHE A 1 143 ? 13.943 4.851 -7.053 1.00 5.86 143 PHE A C 1
ATOM 1951 O O . PHE A 1 143 ? 12.749 4.700 -6.858 1.00 5.92 143 PHE A O 1
ATOM 1968 N N . LEU A 1 144 ? 14.482 6.056 -7.202 1.00 6.46 144 LEU A N 1
ATOM 1969 C CA . LEU A 1 144 ? 13.649 7.241 -7.139 1.00 7.18 144 LEU A CA 1
ATOM 1970 C C . LEU A 1 144 ? 12.496 7.151 -8.142 1.00 6.53 144 LEU A C 1
ATOM 1971 O O . LEU A 1 144 ? 11.368 7.527 -7.826 1.00 7.86 144 LEU A O 1
ATOM 1981 N N . PHE A 1 145 ? 12.782 6.616 -9.337 1.00 6.77 145 PHE A N 1
ATOM 1982 C CA . PHE A 1 145 ? 11.802 6.548 -10.420 1.00 7.47 145 PHE A CA 1
ATOM 1983 C C . PHE A 1 145 ? 11.181 5.170 -10.615 1.00 7.84 145 PHE A C 1
ATOM 1984 O O . PHE A 1 145 ? 10.500 4.919 -11.604 1.00 10.19 145 PHE A O 1
ATOM 2001 N N . TYR A 1 146 ? 11.320 4.309 -9.618 1.00 7.72 146 TYR A N 1
ATOM 2002 C CA . TYR A 1 146 ? 10.698 2.993 -9.655 1.00 7.37 146 TYR A CA 1
ATOM 2003 C C . TYR A 1 146 ? 9.185 3.114 -9.761 1.00 7.35 146 TYR A C 1
ATOM 2004 O O . TYR A 1 146 ? 8.560 3.881 -9.029 1.00 7.63 146 TYR A O 1
ATOM 2021 N N . LYS A 1 147 ? 8.591 2.300 -10.622 1.00 8.45 147 LYS A N 1
ATOM 2022 C CA . LYS A 1 147 ? 7.137 2.255 -10.783 1.00 9.63 147 LYS A CA 1
ATOM 2023 C C . LYS A 1 147 ? 6.547 0.898 -10.478 1.00 9.20 147 LYS A C 1
ATOM 2024 O O . LYS A 1 147 ? 5.496 0.841 -9.833 1.00 10.93 147 LYS A O 1
ATOM 2040 N N . GLU A 1 148 ? 7.136 -0.179 -11.000 1.00 8.60 148 GLU A N 1
ATOM 2041 C CA . GLU A 1 148 ? 6.542 -1.497 -10.855 1.00 9.65 148 GLU A CA 1
ATOM 2042 C C . GLU A 1 148 ? 7.552 -2.586 -11.161 1.00 8.52 148 GLU A C 1
ATOM 2043 O O . GLU A 1 148 ? 8.614 -2.332 -11.723 1.00 9.72 148 GLU A O 1
ATOM 2055 N N . GLY A 1 149 ? 7.198 -3.796 -10.791 1.00 8.88 149 GLY A N 1
ATOM 2056 C CA . GLY A 1 149 ? 8.019 -4.955 -11.070 1.00 8.90 149 GLY A CA 1
ATOM 2057 C C . GLY A 1 149 ? 9.042 -5.194 -9.995 1.00 7.10 149 GLY A C 1
ATOM 2058 O O . GLY A 1 149 ? 9.030 -4.529 -8.953 1.00 7.37 149 GLY A O 1
ATOM 2062 N N . ILE A 1 150 ? 9.927 -6.152 -10.212 1.00 6.94 150 ILE A N 1
ATOM 2063 C CA . ILE A 1 150 ? 10.981 -6.428 -9.256 1.00 6.36 150 ILE A CA 1
ATOM 2064 C C . ILE A 1 150 ? 12.109 -5.455 -9.485 1.00 5.80 150 ILE A C 1
ATOM 2065 O O . ILE A 1 150 ? 12.712 -5.451 -10.563 1.00 8.15 150 ILE A O 1
ATOM 2075 N N . TYR A 1 151 ? 12.408 -4.664 -8.476 1.00 5.42 151 TYR A N 1
ATOM 2076 C CA . TYR A 1 151 ? 13.510 -3.724 -8.526 1.00 5.48 151 TYR A CA 1
ATOM 2077 C C . TYR A 1 151 ? 14.851 -4.444 -8.411 1.00 5.17 151 TYR A C 1
ATOM 2078 O O . TYR A 1 151 ? 15.101 -5.173 -7.462 1.00 5.85 151 TYR A O 1
ATOM 2095 N N . PHE A 1 152 ? 15.698 -4.213 -9.405 1.00 5.72 152 PHE A N 1
ATOM 2096 C CA . PHE A 1 152 ? 17.049 -4.707 -9.422 1.00 5.65 152 PHE A CA 1
ATOM 2097 C C . PHE A 1 152 ? 17.933 -3.655 -10.041 1.00 5.83 152 PHE A C 1
ATOM 2098 O O . PHE A 1 152 ? 17.679 -3.193 -11.161 1.00 7.76 152 PHE A O 1
ATOM 2115 N N . GLU A 1 153 ? 18.942 -3.251 -9.299 1.00 5.98 153 GLU A N 1
ATOM 2116 C CA . GLU A 1 153 ? 19.864 -2.204 -9.699 1.00 6.36 153 GLU A CA 1
ATOM 2117 C C . GLU A 1 153 ? 21.263 -2.772 -9.662 1.00 6.03 153 GLU A C 1
ATOM 2118 O O . GLU A 1 153 ? 21.801 -3.032 -8.596 1.00 6.56 153 GLU A O 1
ATOM 2130 N N . PRO A 1 154 ? 21.873 -3.007 -10.833 1.00 7.60 154 PRO A N 1
ATOM 2131 C CA . PRO A 1 154 ? 23.205 -3.624 -10.821 1.00 8.31 154 PRO A CA 1
ATOM 2132 C C . PRO A 1 154 ? 24.248 -2.919 -9.956 1.00 7.64 154 PRO A C 1
ATOM 2133 O O . PRO A 1 154 ? 25.132 -3.587 -9.443 1.00 9.05 154 PRO A O 1
ATOM 2144 N N . ASP A 1 155 ? 24.141 -1.597 -9.792 1.00 7.67 155 ASP A N 1
ATOM 2145 C CA . ASP A 1 155 ? 25.088 -0.805 -9.017 1.00 8.27 155 ASP A CA 1
ATOM 2146 C C . ASP A 1 155 ? 24.723 -0.739 -7.518 1.00 6.88 155 ASP A C 1
ATOM 2147 O O . ASP A 1 155 ? 25.399 -0.075 -6.777 1.00 9.17 155 ASP A O 1
ATOM 2156 N N . CYS A 1 156 ? 23.684 -1.439 -7.064 1.00 6.23 156 CYS A N 1
ATOM 2157 C CA . CYS A 1 156 ? 23.268 -1.360 -5.670 1.00 6.41 156 CYS A CA 1
ATOM 2158 C C . CYS A 1 156 ? 24.340 -1.911 -4.753 1.00 6.98 156 CYS A C 1
ATOM 2159 O O . CYS A 1 156 ? 25.052 -2.843 -5.094 1.00 9.75 156 CYS A O 1
ATOM 2166 N N . SER A 1 157 ? 24.465 -1.289 -3.581 1.00 6.80 157 SER A N 1
ATOM 2167 C CA . SER A 1 157 ? 25.437 -1.684 -2.577 1.00 7.33 157 SER A CA 1
ATOM 2168 C C . SER A 1 157 ? 24.798 -2.468 -1.439 1.00 6.07 157 SER A C 1
ATOM 2169 O O . SER A 1 157 ? 23.713 -2.124 -0.993 1.00 6.53 157 SER A O 1
ATOM 2176 N N A SER A 1 158 ? 25.509 -3.495 -0.969 0.70 6.66 158 SER A N 1
ATOM 2177 N N B SER A 1 158 ? 25.489 -3.496 -0.944 0.30 7.00 158 SER A N 1
ATOM 2178 C CA A SER A 1 158 ? 25.098 -4.246 0.219 0.70 6.48 158 SER A CA 1
ATOM 2179 C CA B SER A 1 158 ? 25.034 -4.204 0.261 0.30 7.22 158 SER A CA 1
ATOM 2180 C C A SER A 1 158 ? 25.698 -3.686 1.517 0.70 6.11 158 SER A C 1
ATOM 2181 C C B SER A 1 158 ? 25.691 -3.679 1.540 0.30 6.64 158 SER A C 1
ATOM 2182 O O A SER A 1 158 ? 25.451 -4.234 2.594 0.70 6.92 158 SER A O 1
ATOM 2183 O O B SER A 1 158 ? 25.477 -4.233 2.622 0.30 6.88 158 SER A O 1
ATOM 2196 N N . GLU A 1 159 ? 26.484 -2.615 1.417 1.00 6.70 159 GLU A N 1
ATOM 2197 C CA . GLU A 1 159 ? 27.087 -1.961 2.581 1.00 7.19 159 GLU A CA 1
ATOM 2198 C C . GLU A 1 159 ? 26.683 -0.500 2.759 1.00 6.37 159 GLU A C 1
ATOM 2199 O O . GLU A 1 159 ? 26.651 -0.013 3.870 1.00 7.14 159 GLU A O 1
ATOM 2211 N N A ASP A 1 160 ? 26.396 0.227 1.676 0.70 6.20 160 ASP A N 1
ATOM 2212 N N B ASP A 1 160 ? 26.362 0.161 1.643 0.30 5.89 160 ASP A N 1
ATOM 2213 C CA A ASP A 1 160 ? 26.167 1.684 1.754 0.70 6.52 160 ASP A CA 1
ATOM 2214 C CA B ASP A 1 160 ? 26.132 1.601 1.588 0.30 5.82 160 ASP A CA 1
ATOM 2215 C C A ASP A 1 160 ? 24.674 2.019 1.712 0.70 5.68 160 ASP A C 1
ATOM 2216 C C B ASP A 1 160 ? 24.645 1.935 1.609 0.30 5.45 160 ASP A C 1
ATOM 2217 O O A ASP A 1 160 ? 24.228 2.975 1.070 0.70 6.18 160 ASP A O 1
ATOM 2218 O O B ASP A 1 160 ? 24.176 2.787 0.856 0.30 5.95 160 ASP A O 1
ATOM 2235 N N . MET A 1 161 ? 23.904 1.262 2.486 1.00 5.47 161 MET A N 1
ATOM 2236 C CA . MET A 1 161 ? 22.507 1.581 2.681 1.00 4.89 161 MET A CA 1
ATOM 2237 C C . MET A 1 161 ? 22.343 3.006 3.181 1.00 4.95 161 MET A C 1
ATOM 2238 O O . MET A 1 161 ? 23.157 3.504 3.960 1.00 5.64 161 MET A O 1
ATOM 2249 N N A ASP A 1 162 ? 21.255 3.624 2.756 0.50 4.78 162 ASP A N 1
ATOM 2250 N N B ASP A 1 162 ? 21.252 3.627 2.773 0.50 4.63 162 ASP A N 1
ATOM 2251 C CA A ASP A 1 162 ? 20.994 5.034 3.041 0.50 4.74 162 ASP A CA 1
ATOM 2252 C CA B ASP A 1 162 ? 20.988 5.021 3.125 0.50 4.49 162 ASP A CA 1
ATOM 2253 C C A ASP A 1 162 ? 19.511 5.336 3.288 0.50 4.47 162 ASP A C 1
ATOM 2254 C C B ASP A 1 162 ? 19.512 5.334 3.333 0.50 4.33 162 ASP A C 1
ATOM 2255 O O A ASP A 1 162 ? 19.146 6.506 3.352 0.50 5.39 162 ASP A O 1
ATOM 2256 O O B ASP A 1 162 ? 19.155 6.505 3.420 0.50 5.19 162 ASP A O 1
ATOM 2273 N N . HIS A 1 163 ? 18.659 4.330 3.460 1.00 4.67 163 HIS A N 1
ATOM 2274 C CA . HIS A 1 163 ? 17.228 4.534 3.526 1.00 4.66 163 HIS A CA 1
ATOM 2275 C C . HIS A 1 163 ? 16.606 3.408 4.338 1.00 4.51 163 HIS A C 1
ATOM 2276 O O . HIS A 1 163 ? 16.873 2.244 4.081 1.00 5.64 163 HIS A O 1
ATOM 2289 N N . GLY A 1 164 ? 15.807 3.766 5.326 1.00 4.50 164 GLY A N 1
ATOM 2290 C CA . GLY A 1 164 ? 15.116 2.805 6.171 1.00 4.42 164 GLY A CA 1
ATOM 2291 C C . GLY A 1 164 ? 13.691 2.612 5.680 1.00 4.26 164 GLY A C 1
ATOM 2292 O O . GLY A 1 164 ? 12.977 3.578 5.474 1.00 5.31 164 GLY A O 1
ATOM 2296 N N . VAL A 1 165 ? 13.299 1.338 5.538 1.00 4.13 165 VAL A N 1
ATOM 2297 C CA . VAL A 1 165 ? 11.991 0.935 5.030 1.00 3.98 165 VAL A CA 1
ATOM 2298 C C . VAL A 1 165 ? 11.515 -0.286 5.817 1.00 3.79 165 VAL A C 1
ATOM 2299 O O . VAL A 1 165 ? 12.124 -0.674 6.826 1.00 3.96 165 VAL A O 1
ATOM 2306 N N . LEU A 1 166 ? 10.429 -0.897 5.382 1.00 4.06 166 LEU A N 1
ATOM 2307 C CA . LEU A 1 166 ? 9.775 -1.951 6.171 1.00 4.04 166 LEU A CA 1
ATOM 2308 C C . LEU A 1 166 ? 9.470 -3.129 5.249 1.00 4.12 166 LEU A C 1
ATOM 2309 O O . LEU A 1 166 ? 8.740 -2.971 4.256 1.00 4.78 166 LEU A O 1
ATOM 2319 N N . VAL A 1 167 ? 9.986 -4.307 5.577 1.00 4.21 167 VAL A N 1
ATOM 2320 C CA . VAL A 1 167 ? 9.633 -5.496 4.827 1.00 4.18 167 VAL A CA 1
ATOM 2321 C C . VAL A 1 167 ? 8.360 -6.057 5.424 1.00 4.21 167 VAL A C 1
ATOM 2322 O O . VAL A 1 167 ? 8.331 -6.447 6.599 1.00 5.29 167 VAL A O 1
ATOM 2329 N N A VAL A 1 168 ? 7.276 -6.107 4.644 0.50 4.48 168 VAL A N 1
ATOM 2330 N N B VAL A 1 168 ? 7.322 -6.109 4.588 0.50 4.59 168 VAL A N 1
ATOM 2331 C CA A VAL A 1 168 ? 6.016 -6.702 5.124 0.50 4.65 168 VAL A CA 1
ATOM 2332 C CA B VAL A 1 168 ? 5.974 -6.536 4.944 0.50 4.78 168 VAL A CA 1
ATOM 2333 C C A VAL A 1 168 ? 5.726 -8.052 4.509 0.50 4.89 168 VAL A C 1
ATOM 2334 C C B VAL A 1 168 ? 5.748 -8.023 4.542 0.50 4.89 168 VAL A C 1
ATOM 2335 O O A VAL A 1 168 ? 4.665 -8.599 4.725 0.50 5.07 168 VAL A O 1
ATOM 2336 O O B VAL A 1 168 ? 4.804 -8.660 5.017 0.50 4.66 168 VAL A O 1
ATOM 2349 N N . GLY A 1 169 ? 6.641 -8.588 3.721 1.00 5.15 169 GLY A N 1
ATOM 2350 C CA . GLY A 1 169 ? 6.456 -9.920 3.208 1.00 5.01 169 GLY A CA 1
ATOM 2351 C C . GLY A 1 169 ? 7.459 -10.240 2.134 1.00 4.44 169 GLY A C 1
ATOM 2352 O O . GLY A 1 169 ? 8.494 -9.567 1.997 1.00 4.84 169 GLY A O 1
ATOM 2356 N N . TYR A 1 170 ? 7.155 -11.283 1.368 1.00 4.88 170 TYR A N 1
ATOM 2357 C CA . TYR A 1 170 ? 7.987 -11.712 0.263 1.00 4.85 170 TYR A CA 1
ATOM 2358 C C . TYR A 1 170 ? 7.116 -12.510 -0.688 1.00 5.15 170 TYR A C 1
ATOM 2359 O O . TYR A 1 170 ? 5.996 -12.947 -0.368 1.00 5.73 170 TYR A O 1
ATOM 2376 N N . GLY A 1 171 ? 7.631 -12.744 -1.886 1.00 5.69 171 GLY A N 1
ATOM 2377 C CA . GLY A 1 171 ? 6.883 -13.512 -2.858 1.00 5.82 171 GLY A CA 1
ATOM 2378 C C . GLY A 1 171 ? 7.732 -13.769 -4.081 1.00 5.41 171 GLY A C 1
ATOM 2379 O O . GLY A 1 171 ? 8.964 -13.724 -4.029 1.00 5.43 171 GLY A O 1
ATOM 2383 N N . PHE A 1 172 ? 7.054 -14.054 -5.176 1.00 5.74 172 PHE A N 1
ATOM 2384 C CA . PHE A 1 172 ? 7.723 -14.356 -6.420 1.00 6.05 172 PHE A CA 1
ATOM 2385 C C . PHE A 1 172 ? 6.829 -13.964 -7.581 1.00 6.75 172 PHE A C 1
ATOM 2386 O O . PHE A 1 172 ? 5.613 -13.872 -7.441 1.00 7.68 172 PHE A O 1
ATOM 2403 N N . GLU A 1 173 ? 7.442 -13.727 -8.739 1.00 7.59 173 GLU A N 1
ATOM 2404 C CA . GLU A 1 173 ? 6.731 -13.483 -9.987 1.00 8.61 173 GLU A CA 1
ATOM 2405 C C . GLU A 1 173 ? 6.775 -14.748 -10.808 1.00 8.75 173 GLU A C 1
ATOM 2406 O O . GLU A 1 173 ? 7.803 -15.410 -10.909 1.00 9.62 173 GLU A O 1
ATOM 2418 N N . SER A 1 174 ? 5.640 -15.083 -11.407 1.00 9.80 174 SER A N 1
ATOM 2419 C CA . SER A 1 174 ? 5.546 -16.242 -12.273 1.00 10.44 174 SER A CA 1
ATOM 2420 C C . SER A 1 174 ? 6.340 -16.019 -13.556 1.00 11.07 174 SER A C 1
ATOM 2421 O O . SER A 1 174 ? 6.055 -15.099 -14.317 1.00 12.86 174 SER A O 1
ATOM 2428 N N . THR A 1 175 ? 7.358 -16.847 -13.756 1.00 11.72 175 THR A N 1
ATOM 2429 C CA . THR A 1 175 ? 8.204 -16.786 -14.938 1.00 12.35 175 THR A CA 1
ATOM 2430 C C . THR A 1 175 ? 9.118 -17.993 -14.971 1.00 12.94 175 THR A C 1
ATOM 2431 O O . THR A 1 175 ? 9.394 -18.563 -13.939 1.00 15.37 175 THR A O 1
ATOM 2438 N N . GLU A 1 176 ? 9.594 -18.358 -16.158 1.00 14.99 176 GLU A N 1
ATOM 2439 C CA . GLU A 1 176 ? 10.658 -19.349 -16.308 1.00 16.62 176 GLU A CA 1
ATOM 2440 C C . GLU A 1 176 ? 12.042 -18.736 -16.144 1.00 17.13 176 GLU A C 1
ATOM 2441 O O . GLU A 1 176 ? 13.027 -19.457 -16.006 1.00 19.68 176 GLU A O 1
ATOM 2453 N N A SER A 1 177 ? 12.107 -17.407 -16.148 0.70 15.65 177 SER A N 1
ATOM 2454 N N B SER A 1 177 ? 12.131 -17.410 -16.190 0.30 14.80 177 SER A N 1
ATOM 2455 C CA A SER A 1 177 ? 13.380 -16.696 -16.028 0.70 16.99 177 SER A CA 1
ATOM 2456 C CA B SER A 1 177 ? 13.430 -16.756 -16.096 0.30 15.14 177 SER A CA 1
ATOM 2457 C C A SER A 1 177 ? 14.007 -16.893 -14.665 0.70 14.25 177 SER A C 1
ATOM 2458 C C B SER A 1 177 ? 14.018 -16.946 -14.706 0.30 13.35 177 SER A C 1
ATOM 2459 O O A SER A 1 177 ? 13.307 -17.079 -13.665 0.70 15.43 177 SER A O 1
ATOM 2460 O O B SER A 1 177 ? 13.301 -17.222 -13.741 0.30 14.20 177 SER A O 1
ATOM 2473 N N . ASP A 1 178 ? 15.339 -16.819 -14.632 1.00 13.07 178 ASP A N 1
ATOM 2474 C CA . ASP A 1 178 ? 16.063 -16.958 -13.385 1.00 13.19 178 ASP A CA 1
ATOM 2475 C C . ASP A 1 178 ? 15.682 -15.790 -12.447 1.00 11.12 178 ASP A C 1
ATOM 2476 O O . ASP A 1 178 ? 15.359 -14.680 -12.904 1.00 15.06 178 ASP A O 1
ATOM 2485 N N . ASN A 1 179 ? 15.761 -16.050 -11.146 1.00 12.18 179 ASN A N 1
ATOM 2486 C CA . ASN A 1 179 ? 15.760 -14.980 -10.169 1.00 10.06 179 ASN A CA 1
ATOM 2487 C C . ASN A 1 179 ? 14.450 -14.199 -10.140 1.00 9.48 179 ASN A C 1
ATOM 2488 O O . ASN A 1 179 ? 14.431 -13.001 -10.406 1.00 12.57 179 ASN A O 1
ATOM 2497 N N . ASN A 1 180 ? 13.371 -14.851 -9.710 1.00 7.78 180 ASN A N 1
ATOM 2498 C CA . ASN A 1 180 ? 12.027 -14.282 -9.740 1.00 6.79 180 ASN A CA 1
ATOM 2499 C C . ASN A 1 180 ? 11.445 -13.944 -8.369 1.00 5.68 180 ASN A C 1
ATOM 2500 O O . ASN A 1 180 ? 10.253 -13.717 -8.269 1.00 7.05 180 ASN A O 1
ATOM 2509 N N . LYS A 1 181 ? 12.275 -13.882 -7.328 1.00 5.27 181 LYS A N 1
ATOM 2510 C CA . LYS A 1 181 ? 11.774 -13.654 -5.984 1.00 4.90 181 LYS A CA 1
ATOM 2511 C C . LYS A 1 181 ? 11.946 -12.195 -5.555 1.00 4.49 181 LYS A C 1
ATOM 2512 O O . LYS A 1 181 ? 12.858 -11.497 -6.004 1.00 4.83 181 LYS A O 1
ATOM 2528 N N . TYR A 1 182 ? 11.082 -11.747 -4.645 1.00 4.53 182 TYR A N 1
ATOM 2529 C CA . TYR A 1 182 ? 11.180 -10.385 -4.139 1.00 4.60 182 TYR A CA 1
ATOM 2530 C C . TYR A 1 182 ? 10.753 -10.328 -2.677 1.00 4.06 182 TYR A C 1
ATOM 2531 O O . TYR A 1 182 ? 10.030 -11.163 -2.138 1.00 5.08 182 TYR A O 1
ATOM 2548 N N . TRP A 1 183 ? 11.241 -9.254 -2.059 1.00 4.35 183 TRP A N 1
ATOM 2549 C CA . TRP A 1 183 ? 10.797 -8.756 -0.753 1.00 4.47 183 TRP A CA 1
ATOM 2550 C C . TRP A 1 183 ? 9.717 -7.701 -1.004 1.00 4.59 183 TRP A C 1
ATOM 2551 O O . TRP A 1 183 ? 9.888 -6.847 -1.869 1.00 5.24 183 TRP A O 1
ATOM 2572 N N . LEU A 1 184 ? 8.610 -7.781 -0.271 1.00 4.57 184 LEU A N 1
ATOM 2573 C CA . LEU A 1 184 ? 7.532 -6.812 -0.361 1.00 4.76 184 LEU A CA 1
ATOM 2574 C C . LEU A 1 184 ? 7.826 -5.701 0.645 1.00 4.39 184 LEU A C 1
ATOM 2575 O O . LEU A 1 184 ? 7.783 -5.968 1.846 1.00 5.24 184 LEU A O 1
ATOM 2585 N N . VAL A 1 185 ? 8.139 -4.508 0.152 1.00 4.27 185 VAL A N 1
ATOM 2586 C CA . VAL A 1 185 ? 8.647 -3.426 0.977 1.00 4.32 185 VAL A CA 1
ATOM 2587 C C . VAL A 1 185 ? 7.698 -2.228 0.940 1.00 4.10 185 VAL A C 1
ATOM 2588 O O . VAL A 1 185 ? 7.348 -1.690 -0.122 1.00 4.84 185 VAL A O 1
ATOM 2595 N N . LYS A 1 186 ? 7.304 -1.776 2.148 1.00 4.06 186 LYS A N 1
ATOM 2596 C CA . LYS A 1 186 ? 6.528 -0.560 2.345 1.00 4.15 186 LYS A CA 1
ATOM 2597 C C . LYS A 1 186 ? 7.506 0.607 2.462 1.00 4.01 186 LYS A C 1
ATOM 2598 O O . LYS A 1 186 ? 8.369 0.601 3.353 1.00 4.69 186 LYS A O 1
ATOM 2614 N N . ASN A 1 187 ? 7.378 1.592 1.573 1.00 4.29 187 ASN A N 1
ATOM 2615 C CA . ASN A 1 187 ? 8.154 2.828 1.683 1.00 4.25 187 ASN A CA 1
ATOM 2616 C C . ASN A 1 187 ? 7.316 3.878 2.417 1.00 4.08 187 ASN A C 1
ATOM 2617 O O . ASN A 1 187 ? 6.171 3.632 2.786 1.00 5.06 187 ASN A O 1
ATOM 2626 N N . SER A 1 188 ? 7.931 5.043 2.633 1.00 4.49 188 SER A N 1
ATOM 2627 C CA . SER A 1 188 ? 7.303 6.191 3.313 1.00 4.59 188 SER A CA 1
ATOM 2628 C C . SER A 1 188 ? 7.323 7.422 2.417 1.00 4.67 188 SER A C 1
ATOM 2629 O O . SER A 1 188 ? 7.543 8.538 2.898 1.00 4.94 188 SER A O 1
ATOM 2636 N N . TRP A 1 189 ? 7.078 7.198 1.121 1.00 4.73 189 TRP A N 1
ATOM 2637 C CA . TRP A 1 189 ? 7.098 8.260 0.131 1.00 5.09 189 TRP A CA 1
ATOM 2638 C C . TRP A 1 189 ? 5.707 8.470 -0.474 1.00 4.91 189 TRP A C 1
ATOM 2639 O O . TRP A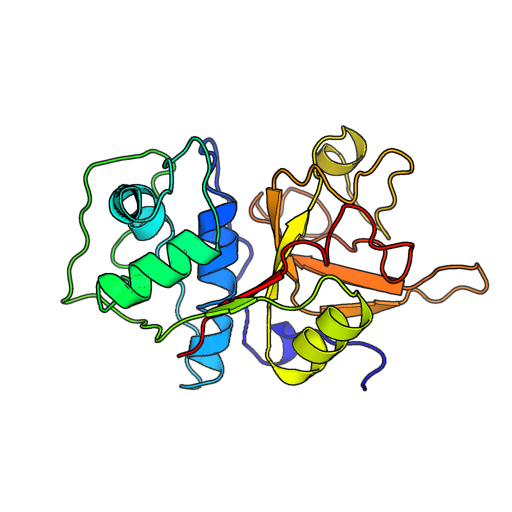 1 189 ? 5.554 9.035 -1.564 1.00 5.85 189 TRP A O 1
ATOM 2660 N N . GLY A 1 190 ? 4.668 8.063 0.251 1.00 5.13 190 GLY A N 1
ATOM 2661 C CA . GLY A 1 190 ? 3.302 8.185 -0.225 1.00 5.50 190 GLY A CA 1
ATOM 2662 C C . GLY A 1 190 ? 2.944 7.127 -1.251 1.00 5.04 190 GLY A C 1
ATOM 2663 O O . GLY A 1 190 ? 3.800 6.387 -1.753 1.00 5.21 190 GLY A O 1
ATOM 2667 N N . GLU A 1 191 ? 1.658 7.063 -1.582 1.00 5.29 191 GLU A N 1
ATOM 2668 C CA . GLU A 1 191 ? 1.184 6.131 -2.583 1.00 5.86 191 GLU A CA 1
ATOM 2669 C C . GLU A 1 191 ? 1.446 6.605 -4.006 1.00 6.00 191 GLU A C 1
ATOM 2670 O O . GLU A 1 191 ? 1.273 5.798 -4.938 1.00 7.55 191 GLU A O 1
ATOM 2682 N N A GLU A 1 192 ? 1.882 7.846 -4.180 0.60 6.34 192 GLU A N 1
ATOM 2683 N N B GLU A 1 192 ? 1.844 7.876 -4.182 0.40 6.04 192 GLU A N 1
ATOM 2684 C CA A GLU A 1 192 ? 2.221 8.336 -5.502 0.60 6.49 192 GLU A CA 1
ATOM 2685 C CA B GLU A 1 192 ? 2.251 8.414 -5.495 0.40 6.38 192 GLU A CA 1
ATOM 2686 C C A GLU A 1 192 ? 3.517 7.732 -6.032 0.60 6.56 192 GLU A C 1
ATOM 2687 C C B GLU A 1 192 ? 3.620 7.922 -5.981 0.40 6.22 192 GLU A C 1
ATOM 2688 O O A GLU A 1 192 ? 3.777 7.784 -7.232 0.60 8.02 192 GLU A O 1
ATOM 2689 O O B GLU A 1 192 ? 4.053 8.293 -7.082 0.40 6.03 192 GLU A O 1
ATOM 2712 N N . TRP A 1 193 ? 4.332 7.167 -5.148 1.00 6.38 193 TRP A N 1
ATOM 2713 C CA . TRP A 1 193 ? 5.580 6.542 -5.554 1.00 6.05 193 TRP A CA 1
ATOM 2714 C C . TRP A 1 193 ? 5.403 5.025 -5.653 1.00 5.76 193 TRP A C 1
ATOM 2715 O O . TRP A 1 193 ? 4.709 4.411 -4.850 1.00 6.05 193 TRP A O 1
ATOM 2736 N N . GLY A 1 194 ? 6.054 4.425 -6.635 1.00 6.35 194 GLY A N 1
ATOM 2737 C CA . GLY A 1 194 ? 6.109 2.975 -6.718 1.00 6.35 194 GLY A CA 1
ATOM 2738 C C . GLY A 1 194 ? 4.757 2.338 -6.961 1.00 6.47 194 GLY A C 1
ATOM 2739 O O . GLY A 1 194 ? 3.906 2.894 -7.666 1.00 7.72 194 GLY A O 1
ATOM 2743 N N . MET A 1 195 ? 4.580 1.138 -6.426 1.00 6.81 195 MET A N 1
ATOM 2744 C CA . MET A 1 195 ? 3.348 0.388 -6.585 1.00 7.18 195 MET A CA 1
ATOM 2745 C C . MET A 1 195 ? 2.478 0.713 -5.385 1.00 6.48 195 MET A C 1
ATOM 2746 O O . MET A 1 195 ? 2.521 0.018 -4.366 1.00 6.60 195 MET A O 1
ATOM 2757 N N . GLY A 1 196 ? 1.702 1.787 -5.490 1.00 6.94 196 GLY A N 1
ATOM 2758 C CA . GLY A 1 196 ? 0.935 2.240 -4.357 1.00 6.84 196 GLY A CA 1
ATOM 2759 C C . GLY A 1 196 ? 1.759 2.428 -3.084 1.00 5.78 196 GLY A C 1
ATOM 2760 O O . GLY A 1 196 ? 1.280 2.143 -1.992 1.00 6.30 196 GLY A O 1
ATOM 2764 N N . GLY A 1 197 ? 2.976 2.911 -3.250 1.00 5.02 197 GLY A N 1
ATOM 2765 C CA . GLY A 1 197 ? 3.840 3.157 -2.130 1.00 4.85 197 GLY A CA 1
ATOM 2766 C C . GLY A 1 197 ? 4.733 1.999 -1.717 1.00 4.61 197 GLY A C 1
ATOM 2767 O O . GLY A 1 197 ? 5.548 2.193 -0.799 1.00 5.12 197 GLY A O 1
ATOM 2771 N N . TYR A 1 198 ? 4.587 0.849 -2.382 1.00 4.81 198 TYR A N 1
ATOM 2772 C CA . TYR A 1 198 ? 5.376 -0.332 -2.133 1.00 4.85 198 TYR A CA 1
ATOM 2773 C C . TYR A 1 198 ? 6.371 -0.567 -3.267 1.00 4.85 198 TYR A C 1
ATOM 2774 O O . TYR A 1 198 ? 6.197 -0.047 -4.385 1.00 5.61 198 TYR A O 1
ATOM 2791 N N . VAL A 1 199 ? 7.397 -1.349 -2.975 1.00 5.10 199 VAL A N 1
ATOM 2792 C CA . VAL A 1 199 ? 8.368 -1.785 -3.954 1.00 5.01 199 VAL A CA 1
ATOM 2793 C C . VAL A 1 199 ? 8.637 -3.256 -3.729 1.00 4.91 199 VAL A C 1
ATOM 2794 O O . VAL A 1 199 ? 8.777 -3.723 -2.591 1.00 5.34 199 VAL A O 1
ATOM 2801 N N . LYS A 1 200 ? 8.739 -4.002 -4.836 1.00 4.88 200 LYS A N 1
ATOM 2802 C CA . LYS A 1 200 ? 9.194 -5.398 -4.799 1.00 4.76 200 LYS A CA 1
ATOM 2803 C C . LYS A 1 200 ? 10.697 -5.386 -5.002 1.00 4.96 200 LYS A C 1
ATOM 2804 O O . LYS A 1 200 ? 11.169 -5.138 -6.109 1.00 7.94 200 LYS A O 1
ATOM 2820 N N A MET A 1 201 ? 11.459 -5.583 -3.921 0.70 5.15 201 MET A N 1
ATOM 2821 N N B MET A 1 201 ? 11.470 -5.648 -3.972 0.30 5.36 201 MET A N 1
ATOM 2822 C CA A MET A 1 201 ? 12.934 -5.543 -3.950 0.70 5.16 201 MET A CA 1
ATOM 2823 C CA B MET A 1 201 ? 12.899 -5.561 -4.152 0.30 5.37 201 MET A CA 1
ATOM 2824 C C A MET A 1 201 ? 13.462 -6.945 -4.299 0.70 4.92 201 MET A C 1
ATOM 2825 C C B MET A 1 201 ? 13.487 -6.931 -4.284 0.30 5.00 201 MET A C 1
ATOM 2826 O O A MET A 1 201 ? 13.027 -7.924 -3.704 0.70 4.86 201 MET A O 1
ATOM 2827 O O B MET A 1 201 ? 13.128 -7.843 -3.538 0.30 4.82 201 MET A O 1
ATOM 2848 N N . ALA A 1 202 ? 14.419 -7.067 -5.215 1.00 5.07 202 ALA A N 1
ATOM 2849 C CA . ALA A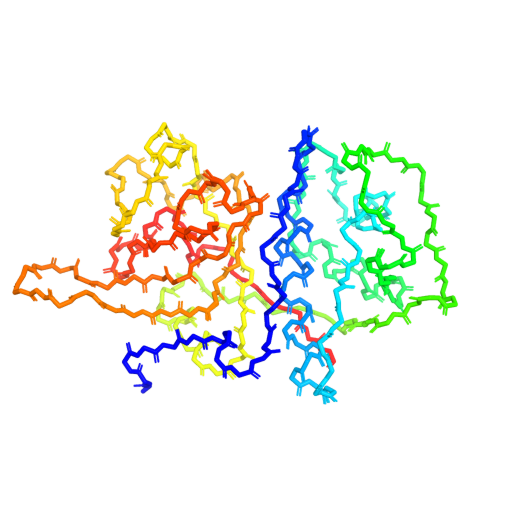 1 202 ? 14.945 -8.398 -5.552 1.00 5.02 202 ALA A CA 1
ATOM 2850 C C . ALA A 1 202 ? 15.400 -9.147 -4.295 1.00 4.46 202 ALA A C 1
ATOM 2851 O O . ALA A 1 202 ? 16.141 -8.610 -3.461 1.00 5.02 202 ALA A O 1
ATOM 2855 N N . LYS A 1 203 ? 14.960 -10.410 -4.212 1.00 4.41 203 LYS A N 1
ATOM 2856 C CA . LYS A 1 203 ? 15.249 -11.275 -3.085 1.00 4.50 203 LYS A CA 1
ATOM 2857 C C . LYS A 1 203 ? 16.139 -12.416 -3.542 1.00 4.58 203 LYS A C 1
ATOM 2858 O O . LYS A 1 203 ? 15.973 -12.967 -4.638 1.00 5.24 203 LYS A O 1
ATOM 2874 N N . ASP A 1 204 ? 17.057 -12.827 -2.658 1.00 4.37 204 ASP A N 1
ATOM 2875 C CA . ASP A 1 204 ? 17.963 -13.922 -2.921 1.00 5.13 204 ASP A CA 1
ATOM 2876 C C . ASP A 1 204 ? 18.846 -13.664 -4.143 1.00 5.33 204 ASP A C 1
ATOM 2877 O O . ASP A 1 204 ? 19.215 -14.584 -4.883 1.00 6.79 204 ASP A O 1
ATOM 2886 N N A ARG A 1 205 ? 19.211 -12.399 -4.317 0.70 5.22 205 ARG A N 1
ATOM 2887 N N B ARG A 1 205 ? 19.223 -12.398 -4.3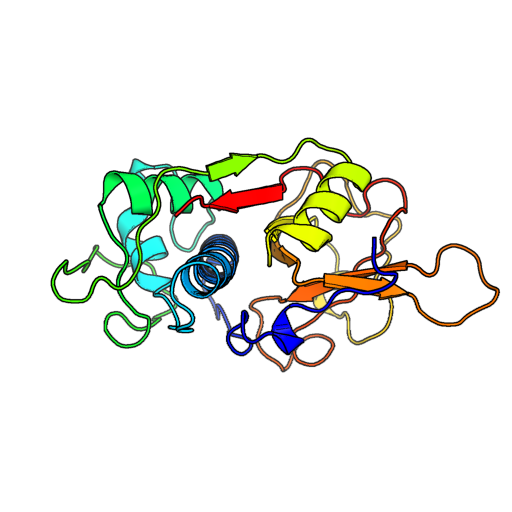08 0.30 5.11 205 ARG A N 1
ATOM 2888 C CA A ARG A 1 205 ? 20.184 -11.951 -5.300 0.70 5.53 205 ARG A CA 1
ATOM 2889 C CA B ARG A 1 205 ? 20.188 -11.967 -5.306 0.30 5.18 205 ARG A CA 1
ATOM 2890 C C A ARG A 1 205 ? 21.344 -11.265 -4.588 0.70 5.49 205 ARG A C 1
ATOM 2891 C C B ARG A 1 205 ? 21.354 -11.281 -4.624 0.30 5.43 205 ARG A C 1
ATOM 2892 O O A ARG A 1 205 ? 21.509 -10.045 -4.665 0.70 5.64 205 ARG A O 1
ATOM 2893 O O B ARG A 1 205 ? 21.544 -10.074 -4.776 0.30 5.53 205 ARG A O 1
ATOM 2934 N N . ARG A 1 206 ? 22.121 -12.050 -3.864 1.00 5.69 206 ARG A N 1
ATOM 2935 C CA . ARG A 1 206 ? 23.338 -11.532 -3.213 1.00 6.00 206 ARG A CA 1
ATOM 2936 C C . ARG A 1 206 ? 23.015 -10.327 -2.316 1.00 5.57 206 ARG A C 1
ATOM 2937 O O . ARG A 1 206 ? 23.701 -9.318 -2.328 1.00 6.29 206 ARG A O 1
ATOM 2958 N N . ASN A 1 207 ? 21.981 -10.446 -1.492 1.00 5.36 207 ASN A N 1
ATOM 2959 C CA . ASN A 1 207 ? 21.672 -9.413 -0.498 1.00 5.11 207 ASN A CA 1
ATOM 2960 C C . ASN A 1 207 ? 21.548 -8.040 -1.203 1.00 4.67 207 ASN A C 1
ATOM 2961 O O . ASN A 1 207 ? 22.218 -7.069 -0.851 1.00 4.97 207 ASN A O 1
ATOM 2970 N N A HIS A 1 208 ? 20.667 -7.992 -2.179 0.80 4.98 208 HIS A N 1
ATOM 2971 N N B HIS A 1 208 ? 20.703 -8.011 -2.237 0.20 4.82 208 HIS A N 1
ATOM 2972 C CA A HIS A 1 208 ? 20.567 -6.878 -3.082 0.80 4.93 208 HIS A CA 1
ATOM 2973 C CA B HIS A 1 208 ? 20.566 -6.873 -3.159 0.20 4.71 208 HIS A CA 1
ATOM 2974 C C A HIS A 1 208 ? 20.196 -5.607 -2.323 0.80 4.59 208 HIS A C 1
ATOM 2975 C C B HIS A 1 208 ? 20.157 -5.604 -2.423 0.20 4.61 208 HIS A C 1
ATOM 2976 O O A HIS A 1 208 ? 19.246 -5.579 -1.554 0.80 4.79 208 HIS A O 1
ATOM 2977 O O B HIS A 1 208 ? 19.135 -5.565 -1.745 0.20 4.74 208 HIS A O 1
ATOM 3002 N N . CYS A 1 209 ? 20.984 -4.579 -2.585 1.00 4.49 209 CYS A N 1
ATOM 3003 C CA . CYS A 1 209 ? 20.801 -3.272 -1.957 1.00 4.73 209 CYS A CA 1
ATOM 3004 C C . CYS A 1 209 ? 20.943 -3.310 -0.425 1.00 4.40 209 CYS A C 1
ATOM 3005 O O . CYS A 1 209 ? 20.553 -2.366 0.267 1.00 4.74 209 CYS A O 1
ATOM 3012 N N . GLY A 1 210 ? 21.526 -4.388 0.099 1.00 4.75 210 GLY A N 1
ATOM 3013 C CA . GLY A 1 210 ? 21.783 -4.487 1.520 1.00 5.02 210 GLY A CA 1
ATOM 3014 C C . GLY A 1 210 ? 20.559 -4.732 2.382 1.00 4.92 210 GLY A C 1
ATOM 3015 O O . GLY A 1 210 ? 20.606 -4.444 3.584 1.00 5.18 210 GLY A O 1
ATOM 3019 N N . ILE A 1 211 ? 19.488 -5.271 1.797 1.00 4.66 211 ILE A N 1
ATOM 3020 C CA . ILE A 1 211 ? 18.229 -5.419 2.512 1.00 5.06 211 ILE A CA 1
ATOM 3021 C C . ILE A 1 211 ? 18.329 -6.306 3.759 1.00 4.87 211 ILE A C 1
ATOM 3022 O O . ILE A 1 211 ? 17.586 -6.081 4.724 1.00 5.03 211 ILE A O 1
ATOM 3032 N N . ALA A 1 212 ? 19.277 -7.251 3.795 1.00 4.76 212 ALA A N 1
ATOM 3033 C CA . ALA A 1 212 ? 19.513 -8.052 4.985 1.00 5.10 212 ALA A CA 1
ATOM 3034 C C . ALA A 1 212 ? 20.723 -7.594 5.812 1.00 5.49 212 ALA A C 1
ATOM 3035 O O . ALA A 1 212 ? 21.111 -8.303 6.737 1.00 6.87 212 ALA A O 1
ATOM 3039 N N . SER A 1 213 ? 21.296 -6.441 5.488 1.00 5.41 213 SER A N 1
ATOM 3040 C CA . SER A 1 213 ? 22.519 -5.990 6.187 1.00 5.66 213 SER A CA 1
ATOM 3041 C C . SER A 1 213 ? 22.274 -5.354 7.545 1.00 5.38 213 SER A C 1
ATOM 3042 O O . SER A 1 213 ? 23.180 -5.398 8.382 1.00 7.48 213 SER A O 1
ATOM 3049 N N . ALA A 1 214 ? 21.111 -4.772 7.775 1.00 5.12 214 ALA A N 1
ATOM 3050 C CA . ALA A 1 214 ? 20.806 -4.102 9.031 1.00 5.66 214 ALA A CA 1
ATOM 3051 C C . ALA A 1 214 ? 19.295 -4.181 9.273 1.00 5.26 214 ALA A C 1
ATOM 3052 O O . ALA A 1 214 ? 18.579 -3.163 9.346 1.00 6.75 214 ALA A O 1
ATOM 3056 N N . ALA A 1 215 ? 18.826 -5.411 9.390 1.00 5.15 215 ALA A N 1
ATOM 3057 C CA . ALA A 1 215 ? 17.428 -5.698 9.628 1.00 5.23 215 ALA A CA 1
ATOM 3058 C C . ALA A 1 215 ? 17.171 -5.885 11.123 1.00 4.88 215 ALA A C 1
ATOM 3059 O O . ALA A 1 215 ? 17.979 -6.507 11.803 1.00 5.51 215 ALA A O 1
ATOM 3063 N N . SER A 1 216 ? 16.076 -5.348 11.626 1.00 5.07 216 SER A N 1
ATOM 3064 C CA . SER A 1 216 ? 15.759 -5.435 13.051 1.00 5.11 216 SER A CA 1
ATOM 3065 C C . SER A 1 216 ? 14.292 -5.261 13.322 1.00 4.93 216 SER A C 1
ATOM 3066 O O . SER A 1 216 ? 13.515 -4.847 12.457 1.00 5.16 216 SER A O 1
ATOM 3073 N N . TYR A 1 217 ? 13.895 -5.595 14.552 1.00 5.09 217 TYR A N 1
ATOM 3074 C CA . TYR A 1 217 ? 12.536 -5.383 14.962 1.00 5.52 217 TYR A CA 1
ATOM 3075 C C . TYR A 1 217 ? 12.502 -5.216 16.476 1.00 5.41 217 TYR A C 1
ATOM 3076 O O . TYR A 1 217 ? 13.389 -5.688 17.180 1.00 6.02 217 TYR A O 1
ATOM 3093 N N . PRO A 1 218 ? 11.461 -4.576 16.990 1.00 5.65 218 PRO A N 1
ATOM 3094 C CA . PRO A 1 218 ? 11.354 -4.328 18.432 1.00 6.13 218 PRO A CA 1
ATOM 3095 C C . PRO A 1 218 ? 10.723 -5.514 19.147 1.00 6.33 218 PRO A C 1
ATOM 3096 O O . PRO A 1 218 ? 9.879 -6.210 18.590 1.00 7.42 218 PRO A O 1
ATOM 3107 N N . THR A 1 219 ? 11.119 -5.726 20.390 1.00 7.49 219 THR A N 1
ATOM 3108 C CA . THR A 1 219 ? 10.396 -6.644 21.251 1.00 8.26 219 THR A CA 1
ATOM 3109 C C . THR A 1 219 ? 9.420 -5.852 22.094 1.00 7.86 219 THR A C 1
ATOM 3110 O O . THR A 1 219 ? 9.717 -4.730 22.478 1.00 9.78 219 THR A O 1
ATOM 3117 N N . VAL A 1 220 ? 8.232 -6.401 22.332 1.00 9.92 220 VAL A N 1
ATOM 3118 C CA . VAL A 1 220 ? 7.181 -5.674 23.061 1.00 10.82 220 VAL A CA 1
ATOM 3119 C C . VAL A 1 220 ? 6.591 -6.485 24.183 1.00 12.74 220 VAL A C 1
ATOM 3120 O O . VAL A 1 220 ? 6.834 -7.682 24.220 1.00 15.32 220 VAL A O 1
#

Radius of gyration: 16.26 Å; Cα contacts (8 Å, |Δi|>4): 625; chains: 1; bounding box: 32×42×45 Å

Foldseek 3Di:
DDQKFFCVVVVQADAAAALPPFQLLLLVLLQSQQQNQLCVVPVDRFAFASLLLLAPLVVLPADRRVGDHSQSSLVCLAVVVFTATCVVVPRDSGHDHHPDDPVRGDGGFNHKDWFALDLVSVQVCLVPPFKKKFFFACPDVCNVQAADDEDADPPADLVPTDGIWIFRMKHFDDDPDPQTIFTWIAGNRALVDYPRRIHTYGGPPPCGRNRSVTMMHTHD

GO terms:
  GO:0008234 cysteine-type peptidase activity (F, IDA)
  GO:0005764 lysosome (C, IDA)
  GO:0005771 multivesicular body (C, IDA)
  GO:0005886 plasma membrane (C, IDA)
  GO:0005515 protein binding (F, IPI)
  GO:0039654 fusion of virus membrane with host endosome membrane (P, IDA)
  GO:0016540 protein autoprocessing (P, IDA)
  GO:0019064 fusion of virus membrane with host plasma membrane (P, IDA)
  GO:0019065 receptor-mediated endocytosis of virus by host cell (P, IDA)
  GO:0030574 collagen catabolic process (P, IDA)
  GO:0031638 zymogen activation (P, IDA)
  GO:0046718 symbiont entry into host cell (P, IDA)
  GO:0005634 nucleus (C, EXP)
  GO:0004197 cysteine-type endopeptidase activity (F, EXP)
  GO:0004197 cysteine-type endopeptidase activity (F, IMP)
  GO:0004197 cysteine-type endopeptidase activity (F, TAS)
  GO:0036021 endolysosome lumen (C, TAS)
  GO:0043202 lysosomal lumen (C, TAS)
  GO:0071682 endocytic vesicle lumen (C, TAS)
  GO:0005576 extracellular region (C, TAS)

Secondary structure (DSSP, 8-state):
--S-EEGGGGT--PPP-B--SSB-HHHHHHHHHHHHHHHHHHS----B-HHHHHHH-TTTT--TTB---HHHHHHHHHHHT-EEBTTTS---SS-------GGGEEE--SEEEEPPS-HHHHHHHHHHT--EEEEE---SHHHHT--SSEE--TT--SS---EEEEEEEEEE---SSS--EEEEEE-SB-TTSTBTTEEEEE-SSSSGGGTTTS-EEEE-

Organism: Homo sapiens (NCBI:txid9606)

Nearest PDB structures (foldseek):
  3kse-assembly3_C  TM=9.935E-01  e=2.183E-49  Homo sapiens
  6f06-assembly1_A  TM=9.952E-01  e=7.399E-49  Homo sapiens
  8a5b-assembly4_D  TM=9.906E-01  e=6.938E-49  Homo sapiens
  3k24-assembly2_B  T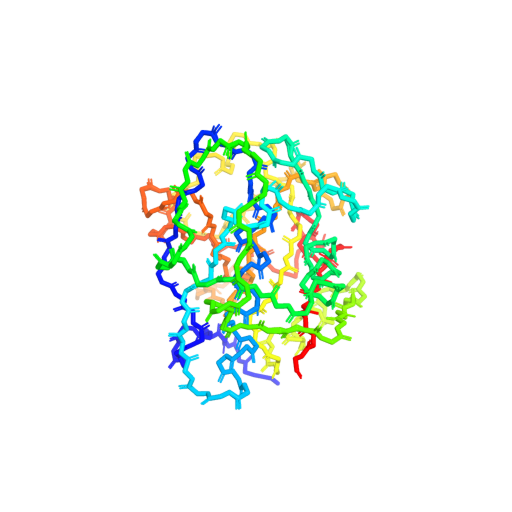M=9.890E-01  e=1.500E-48  Homo sapiens
  1cs8-assembly1_A  TM=9.922E-01  e=9.063E-48  Homo sapiens

B-factor: mean 8.36, std 4.5, range [3.79, 34.53]

Solvent-accessible surface area: 10093 Å² total; per-residue (Å²): 108,70,190,61,19,40,16,104,144,135,31,26,20,8,109,23,35,76,17,44,176,7,28,0,18,1,0,17,3,2,2,4,0,2,3,0,4,25,40,124,125,66,52,175,66,73,35,2,0,0,0,0,1,4,15,12,0,41,123,37,38,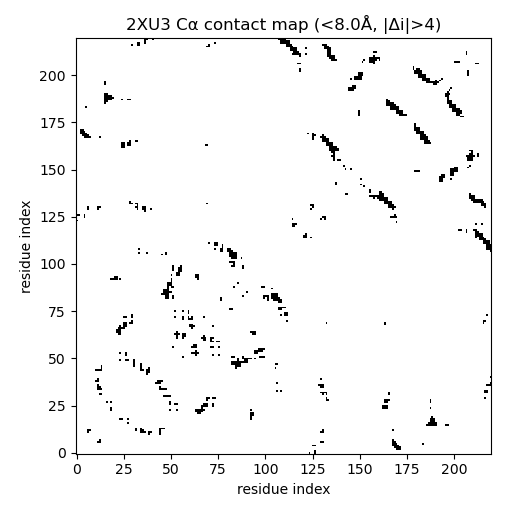7,117,2,30,135,22,29,93,15,31,85,0,1,61,9,3,72,88,48,60,0,0,2,10,37,161,43,11,78,57,89,28,62,100,65,80,67,109,47,59,99,162,95,38,52,6,53,8,82,14,68,52,89,16,86,108,111,19,175,26,0,51,150,10,0,22,82,14,0,0,0,0,0,14,0,7,16,48,47,122,46,0,86,139,14,147,136,23,43,10,80,21,109,109,21,26,18,120,108,53,86,15,6,4,5,0,0,0,5,3,85,61,109,62,180,78,129,79,35,81,32,0,17,0,15,3,7,63,5,108,152,24,17,72,42,0,16,0,40,0,0,7,52,75,221,23,13,1,0,0,0,22,49,1,4,32,0,49,49

Sequence (220 aa):
APRSVDWREKGYVTPVKNQGQQCGSCWAFSATGALLEGQMFRKKTGRLISLSEQNLVDCSGPQGNEEGCNNGGLMDYAFQYVQDNGGLDSEEESYPYEATTEESCKYNPKYSVANNDDTGFVDIPKKQEKALMKAVATVGPISVAIDAGHESFLFYKEGIYFEPDCSSSEDDMDDHGVLVVVGYGFESTESSDNNKYWLVKNSWGEEEWGMGGYVKMMAKDRRRNHHCGIASAASYPTV

CATH classification: 3.90.70.10

InterPro domains:
  IPR000169 Cysteine peptidase, cysteine active site [PS00139] (132-143)
  IPR000668 Peptidase C1A, papain C-terminal [PF00112] (115-332)
  IPR000668 Peptidase C1A, papain C-terminal [PR00705] (132-147)
  IPR000668 Peptidase C1A, papain C-terminal [PR00705] (276-286)
  IPR000668 Peptidase C1A, papain C-terminal [PR00705] (295-301)
  IPR000668 Peptidase C1A, papain C-terminal [SM00645] (114-332)
  IPR013128 Peptidase C1A [PTHR12411] (24-331)
  IPR013201 Cathepsin propeptide inhibitor domain (I29) [PF08246] (29-88)
  IPR013201 Cathepsin propeptide inhibitor domain (I29) [SM00848] (29-88)
  IPR025660 Cysteine peptidase, histidine active site [PS00639] (274-284)
  IPR025661 Cysteine peptidase, asparagine active site [PS00640] (295-314)
  IPR038765 Papain-like cysteine peptidase superfamily [SSF54001] (20-332)
  IPR039417 Papain-like cysteine endopeptidase [cd02248] (115-331)